Protein AF-A0A958FHP0-F1 (afdb_monomer)

Structure (mmCIF, N/CA/C/O backbone):
data_AF-A0A958FHP0-F1
#
_entry.id   AF-A0A958FHP0-F1
#
loop_
_atom_site.group_PDB
_atom_site.id
_atom_site.type_symbol
_atom_site.label_atom_id
_atom_site.label_alt_id
_atom_site.label_comp_id
_atom_site.label_asym_id
_atom_site.label_entity_id
_atom_site.label_seq_id
_atom_site.pdbx_PDB_ins_code
_atom_site.Cartn_x
_atom_site.Cartn_y
_atom_site.Cartn_z
_atom_site.occupancy
_atom_site.B_iso_or_equiv
_atom_site.auth_seq_id
_atom_site.auth_comp_id
_atom_site.auth_asym_id
_atom_site.auth_atom_id
_atom_site.pdbx_PDB_model_num
ATOM 1 N N . ASN A 1 1 ? -6.407 7.584 36.459 1.00 74.81 1 ASN A N 1
ATOM 2 C CA . ASN A 1 1 ? -7.368 7.159 37.505 1.00 74.81 1 ASN A CA 1
ATOM 3 C C . ASN A 1 1 ? -7.908 5.751 37.304 1.00 74.81 1 ASN A C 1
ATOM 5 O O . ASN A 1 1 ? -7.776 4.985 38.244 1.00 74.81 1 ASN A O 1
ATOM 9 N N . CYS A 1 2 ? -8.440 5.377 36.130 1.00 85.12 2 CYS A N 1
ATOM 10 C CA . CYS A 1 2 ? -9.029 4.043 35.894 1.00 85.12 2 CYS A CA 1
ATOM 11 C C . CYS A 1 2 ? -8.177 2.861 36.407 1.00 85.12 2 CYS A C 1
ATOM 13 O O . CYS A 1 2 ? -8.666 2.079 37.217 1.00 85.12 2 CYS A O 1
ATOM 15 N N . PHE A 1 3 ? -6.903 2.755 36.005 1.00 86.19 3 PHE A N 1
ATOM 16 C CA . PHE A 1 3 ? -6.029 1.646 36.420 1.00 86.19 3 PHE A CA 1
ATOM 17 C C . PHE A 1 3 ? -5.695 1.646 37.914 1.00 86.19 3 PHE A C 1
ATOM 19 O O . PHE A 1 3 ? -5.782 0.606 38.559 1.00 86.19 3 PHE A O 1
ATOM 26 N N . GLN A 1 4 ? -5.373 2.814 38.474 1.00 84.25 4 GLN A N 1
ATOM 27 C CA . GLN A 1 4 ? -5.028 2.961 39.893 1.00 84.25 4 GLN A CA 1
ATOM 28 C C . GLN A 1 4 ? -6.225 2.668 40.809 1.00 84.25 4 GLN A C 1
ATOM 30 O O . GLN A 1 4 ? -6.086 1.977 41.809 1.00 84.25 4 GLN A O 1
ATOM 35 N N . GLN A 1 5 ? -7.413 3.154 40.444 1.00 86.00 5 GLN A N 1
ATOM 36 C CA . GLN A 1 5 ? -8.652 2.953 41.205 1.00 86.00 5 GLN A CA 1
ATOM 37 C C . GLN A 1 5 ? -9.442 1.713 40.752 1.00 86.00 5 GLN A C 1
ATOM 39 O O . GLN A 1 5 ? -10.547 1.469 41.229 1.00 86.00 5 GLN A O 1
ATOM 44 N N . ARG A 1 6 ? -8.881 0.933 39.821 1.00 87.75 6 ARG A N 1
ATOM 45 C CA . ARG A 1 6 ? -9.407 -0.342 39.310 1.00 87.75 6 ARG A CA 1
ATOM 46 C C . ARG A 1 6 ? -10.861 -0.290 38.825 1.00 87.75 6 ARG A C 1
ATOM 48 O O . ARG A 1 6 ? -11.605 -1.254 38.982 1.00 87.75 6 ARG A O 1
ATOM 55 N N . TRP A 1 7 ? -11.266 0.810 38.191 1.00 89.50 7 TRP A N 1
ATOM 56 C CA . TRP A 1 7 ? -12.640 0.975 37.691 1.00 89.50 7 TRP A CA 1
ATOM 57 C C . TRP A 1 7 ? -13.023 -0.092 36.661 1.00 89.50 7 TRP A C 1
ATOM 59 O O . TRP A 1 7 ? -14.138 -0.610 36.701 1.00 89.50 7 TRP A O 1
ATOM 69 N N . TYR A 1 8 ? -12.070 -0.480 35.810 1.00 89.81 8 TYR A N 1
ATOM 70 C CA . TYR A 1 8 ? -12.254 -1.506 34.784 1.00 89.81 8 TYR A CA 1
ATOM 71 C C . TYR A 1 8 ? -12.720 -2.859 35.341 1.00 89.81 8 TYR A C 1
ATOM 73 O O . TYR A 1 8 ? -13.472 -3.557 34.672 1.00 89.81 8 TYR A O 1
ATOM 81 N N . VAL A 1 9 ? -12.349 -3.210 36.579 1.00 90.81 9 VAL A N 1
ATOM 82 C CA . VAL A 1 9 ? -12.782 -4.463 37.221 1.00 90.81 9 VAL A CA 1
ATOM 83 C C . VAL A 1 9 ? -14.293 -4.455 37.446 1.00 90.81 9 VAL A C 1
ATOM 85 O O . VAL A 1 9 ? -14.984 -5.434 37.166 1.00 90.81 9 VAL A O 1
ATOM 88 N N . ASN A 1 10 ? -14.825 -3.327 37.921 1.00 90.69 10 ASN A N 1
ATOM 89 C CA . ASN A 1 10 ? -16.261 -3.171 38.127 1.00 90.69 10 ASN A CA 1
ATOM 90 C C . ASN A 1 10 ? -17.015 -3.123 36.797 1.00 90.69 10 ASN A C 1
ATOM 92 O O . ASN A 1 10 ? -18.089 -3.712 36.716 1.00 90.69 10 ASN A O 1
ATOM 96 N N . TRP A 1 11 ? -16.438 -2.488 35.771 1.00 93.62 11 TRP A N 1
ATOM 97 C CA . TRP A 1 11 ? -16.997 -2.482 34.419 1.00 93.62 11 TRP A CA 1
ATOM 98 C C . TRP A 1 11 ? -17.074 -3.894 33.835 1.00 93.62 11 TRP A C 1
ATOM 100 O O . TRP A 1 11 ? -18.125 -4.308 33.368 1.00 93.62 11 TRP A O 1
ATOM 110 N N . GLN A 1 12 ? -16.011 -4.692 33.923 1.00 91.56 12 GLN A N 1
ATOM 111 C CA . GLN A 1 12 ? -16.046 -6.079 33.447 1.00 91.56 12 GLN A CA 1
ATOM 112 C C . GLN A 1 12 ? -17.104 -6.906 34.189 1.00 91.56 12 GLN A C 1
ATOM 114 O O . GLN A 1 12 ? -17.844 -7.663 33.566 1.00 91.56 12 GLN A O 1
ATOM 119 N N . ARG A 1 13 ? -17.230 -6.717 35.510 1.00 92.12 13 ARG A N 1
ATOM 120 C CA . ARG A 1 13 ? -18.202 -7.450 36.333 1.00 92.12 13 ARG A CA 1
ATOM 121 C C . ARG A 1 13 ? -19.656 -7.078 36.042 1.00 92.12 13 ARG A C 1
ATOM 123 O O . ARG A 1 13 ? -20.532 -7.920 36.192 1.00 92.12 13 ARG A O 1
ATOM 130 N N . ASN A 1 14 ? -19.936 -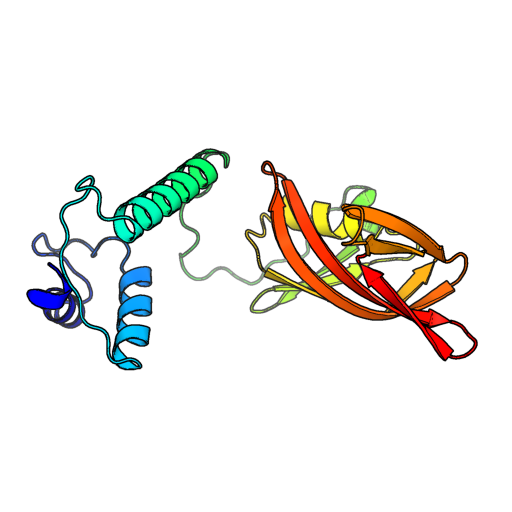5.830 35.675 1.00 92.06 14 ASN A N 1
ATOM 131 C CA . ASN A 1 14 ? -21.302 -5.338 35.475 1.00 92.06 14 ASN A CA 1
ATOM 132 C C . ASN A 1 14 ? -21.725 -5.262 33.996 1.00 92.06 14 ASN A C 1
ATOM 134 O O . ASN A 1 14 ? -22.698 -4.575 33.674 1.00 92.06 14 ASN A O 1
ATOM 138 N N . GLY A 1 15 ? -21.009 -5.965 33.113 1.00 92.94 15 GLY A N 1
ATOM 139 C CA . GLY A 1 15 ? -21.315 -6.013 31.683 1.00 92.94 15 GLY A CA 1
ATOM 140 C C . GLY A 1 15 ? -20.999 -4.706 30.956 1.00 92.94 15 GLY A C 1
ATOM 141 O O . GLY A 1 15 ? -21.780 -4.271 30.118 1.00 92.94 15 GLY A O 1
ATOM 142 N N . TRP A 1 16 ? -19.877 -4.075 31.303 1.00 94.44 16 TRP A N 1
ATOM 143 C CA . TRP A 1 16 ? -19.365 -2.826 30.735 1.00 94.44 16 TRP A CA 1
ATOM 144 C C . TRP A 1 16 ? -20.302 -1.633 30.899 1.00 94.44 16 TRP A C 1
ATOM 146 O O . TRP A 1 16 ? -20.491 -0.827 29.989 1.00 94.44 16 TRP A O 1
ATOM 156 N N . LYS A 1 17 ? -20.858 -1.486 32.104 1.00 92.00 17 LYS A N 1
ATOM 157 C CA . LYS A 1 17 ? -21.726 -0.362 32.459 1.00 92.00 17 LYS A CA 1
ATOM 158 C C . LYS A 1 17 ? -21.043 0.591 33.436 1.00 92.00 17 LYS A C 1
ATOM 160 O O . LYS A 1 17 ? -20.336 0.191 34.362 1.00 92.00 17 LYS A O 1
ATOM 165 N N . ASN A 1 18 ? -21.263 1.885 33.256 1.00 90.12 18 ASN A N 1
ATOM 166 C CA . ASN A 1 18 ? -20.815 2.918 34.180 1.00 90.12 18 ASN A CA 1
ATOM 167 C C . ASN A 1 18 ? -21.748 3.007 35.411 1.00 90.12 18 ASN A C 1
ATOM 169 O O . ASN A 1 18 ? -22.758 2.307 35.511 1.00 90.12 18 ASN A O 1
ATOM 173 N N . ALA A 1 19 ? -21.429 3.889 36.365 1.00 87.69 19 AL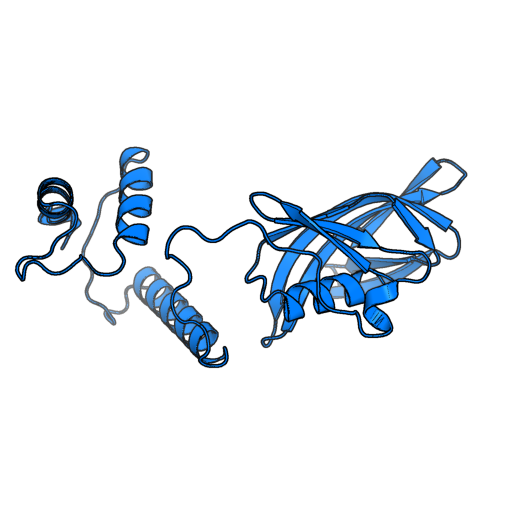A A N 1
ATOM 174 C CA . ALA A 1 19 ? -22.227 4.070 37.586 1.00 87.69 19 ALA A CA 1
ATOM 175 C C . ALA A 1 19 ? -23.677 4.530 37.319 1.00 87.69 19 ALA A C 1
ATOM 177 O O . ALA A 1 19 ? -24.561 4.281 38.132 1.00 87.69 19 ALA A O 1
ATOM 178 N N . LYS A 1 20 ? -23.934 5.151 36.161 1.00 90.00 20 LYS A N 1
ATOM 179 C CA . LYS A 1 20 ? -25.267 5.562 35.695 1.00 90.00 20 LYS A CA 1
ATOM 180 C C . LYS A 1 20 ? -25.996 4.451 34.922 1.00 90.00 20 LYS A C 1
ATOM 182 O O . LYS A 1 20 ? -27.027 4.714 34.316 1.00 90.00 20 LYS A O 1
ATOM 187 N N . LYS A 1 21 ? -25.475 3.216 34.933 1.00 88.62 21 LYS A N 1
ATOM 188 C CA . LYS A 1 21 ? -25.980 2.043 34.190 1.00 88.62 21 LYS A CA 1
ATOM 189 C C . LYS A 1 21 ? -25.953 2.186 32.661 1.00 88.62 21 LYS A C 1
ATOM 191 O O . LYS A 1 21 ? -26.571 1.379 31.970 1.00 88.62 21 LYS A O 1
ATOM 196 N N . GLN A 1 22 ? -25.228 3.165 32.133 1.00 90.19 22 GLN A N 1
ATOM 197 C CA . GLN A 1 22 ? -25.025 3.333 30.693 1.00 90.19 22 GLN A CA 1
ATOM 198 C C . GLN A 1 22 ? -23.780 2.557 30.246 1.00 90.19 22 GLN A C 1
ATOM 200 O O . GLN A 1 22 ? -22.900 2.332 31.079 1.00 90.19 22 GLN A O 1
ATOM 205 N N . PRO A 1 23 ? -23.669 2.162 28.968 1.00 91.75 23 PRO A N 1
ATOM 206 C CA . PRO A 1 23 ? -22.440 1.578 28.438 1.00 91.75 23 PRO A CA 1
ATOM 207 C C . PRO A 1 23 ? -21.224 2.470 28.714 1.00 91.75 23 PRO A C 1
ATOM 209 O O . PRO A 1 23 ? -21.315 3.698 28.669 1.00 91.75 23 PRO A O 1
ATOM 212 N N . VAL A 1 24 ? -20.090 1.855 29.036 1.00 92.06 24 VAL A N 1
ATOM 213 C CA . VAL A 1 24 ? -18.816 2.568 29.174 1.00 92.06 24 VAL A CA 1
ATOM 214 C C . VAL A 1 24 ? -18.403 3.099 27.802 1.00 92.06 24 VAL A C 1
ATOM 216 O O . VAL A 1 24 ? -18.383 2.360 26.821 1.00 92.06 24 VAL A O 1
ATOM 219 N N . GLU A 1 25 ? -18.066 4.384 27.732 1.00 88.19 25 GLU A N 1
ATOM 220 C CA . GLU A 1 25 ? -17.574 5.001 26.499 1.00 88.19 25 GLU A CA 1
ATOM 221 C C . GLU A 1 25 ? -16.287 4.318 26.022 1.00 88.19 25 GLU A C 1
ATOM 223 O O . GLU A 1 25 ? -15.395 4.018 26.824 1.00 88.19 25 GLU A O 1
ATOM 228 N N . ASN A 1 26 ? -16.192 4.088 24.708 1.00 89.00 26 ASN A N 1
ATOM 229 C CA . ASN A 1 26 ? -15.042 3.450 24.059 1.00 89.00 26 ASN A CA 1
ATOM 230 C C . ASN A 1 26 ? -14.701 2.070 24.656 1.00 89.00 26 ASN A C 1
ATOM 232 O O . ASN A 1 26 ? -13.535 1.728 24.872 1.00 89.00 26 ASN A O 1
ATOM 236 N N . GLN A 1 27 ? -15.735 1.291 24.995 1.00 89.19 27 GLN A N 1
ATOM 237 C CA . GLN A 1 27 ? -15.619 -0.045 25.588 1.00 89.19 27 GLN A CA 1
ATOM 238 C C . GLN A 1 27 ? -14.669 -0.965 24.805 1.00 89.19 27 GLN A C 1
ATOM 240 O O . GLN A 1 27 ? -13.864 -1.679 25.404 1.00 89.19 27 GLN A O 1
ATOM 245 N N . ASP A 1 28 ? -14.760 -0.954 23.481 1.00 86.31 28 ASP A N 1
ATOM 246 C CA . ASP A 1 28 ? -13.923 -1.728 22.566 1.00 86.31 28 ASP A CA 1
ATOM 247 C C . ASP A 1 28 ? -12.430 -1.389 22.725 1.00 86.31 28 ASP A C 1
ATOM 249 O O . ASP A 1 28 ? -11.589 -2.287 22.841 1.00 86.31 28 ASP A O 1
ATOM 253 N N . LEU A 1 29 ? -12.093 -0.100 22.834 1.00 87.81 29 LEU A N 1
ATOM 254 C CA . LEU A 1 29 ? -10.723 0.356 23.072 1.00 87.81 29 LEU A CA 1
ATOM 255 C C . LEU A 1 29 ? -10.224 -0.081 24.451 1.00 87.81 29 LEU A C 1
ATOM 257 O O . LEU A 1 29 ? -9.102 -0.577 24.574 1.00 87.81 29 LEU A O 1
ATOM 261 N N . TRP A 1 30 ? -11.063 0.022 25.485 1.00 91.88 30 TRP A N 1
ATOM 262 C CA . TRP A 1 30 ? -10.714 -0.469 26.820 1.00 91.88 30 TRP A CA 1
ATOM 263 C C . TRP A 1 30 ? -10.410 -1.966 26.830 1.00 91.88 30 TRP A C 1
ATOM 265 O O . TRP A 1 30 ? -9.426 -2.379 27.443 1.00 91.88 30 TRP A O 1
ATOM 275 N N . GLN A 1 31 ? -11.209 -2.781 26.141 1.00 89.94 31 GLN A N 1
ATOM 276 C CA . GLN A 1 31 ? -10.969 -4.221 26.033 1.00 89.94 31 GLN A CA 1
ATOM 277 C C . GLN A 1 31 ? -9.606 -4.524 25.395 1.00 89.94 31 GLN A C 1
ATOM 279 O O . GLN A 1 31 ? -8.845 -5.333 25.933 1.00 89.94 31 GLN A O 1
ATOM 284 N N . ARG A 1 32 ? -9.255 -3.824 24.308 1.00 89.31 32 ARG A N 1
ATOM 285 C CA . ARG A 1 32 ? -7.948 -3.968 23.641 1.00 89.31 32 ARG A CA 1
ATOM 286 C C . ARG A 1 32 ? -6.792 -3.562 24.554 1.00 89.31 32 ARG A C 1
ATOM 288 O O . ARG A 1 32 ? -5.819 -4.305 24.669 1.00 89.31 32 ARG A O 1
ATOM 295 N N . ILE A 1 33 ? -6.909 -2.429 25.251 1.00 90.00 33 ILE A N 1
ATOM 296 C CA . ILE A 1 33 ? -5.880 -1.967 26.193 1.00 90.00 33 ILE A CA 1
ATOM 297 C C . ILE A 1 33 ? -5.687 -2.994 27.316 1.00 90.00 33 ILE A C 1
ATOM 299 O O . ILE A 1 33 ? -4.553 -3.361 27.612 1.00 90.00 33 ILE A O 1
ATOM 303 N N . LEU A 1 34 ? -6.765 -3.499 27.924 1.00 90.25 34 LEU A N 1
ATOM 304 C CA . LEU A 1 34 ? -6.669 -4.487 29.005 1.00 90.25 34 LEU A CA 1
ATOM 305 C C . LEU A 1 34 ? -6.005 -5.792 28.545 1.00 90.25 34 LEU A C 1
ATOM 307 O O . LEU A 1 34 ? -5.200 -6.356 29.287 1.00 90.25 34 LEU A O 1
ATOM 311 N N . ALA A 1 35 ? -6.280 -6.241 27.317 1.00 90.19 35 ALA A N 1
ATOM 312 C CA . ALA A 1 35 ? -5.639 -7.420 26.738 1.00 90.19 35 ALA A CA 1
ATOM 313 C C . ALA A 1 35 ? -4.122 -7.240 26.542 1.00 90.19 35 ALA A C 1
ATOM 315 O O . ALA A 1 35 ? -3.365 -8.200 26.692 1.00 90.19 35 ALA A O 1
ATOM 316 N N . LEU A 1 36 ? -3.665 -6.023 26.224 1.00 88.06 36 LEU A N 1
ATOM 317 C CA . LEU A 1 36 ? -2.243 -5.700 26.072 1.00 88.06 36 LEU A CA 1
ATOM 318 C C . LEU A 1 36 ? -1.545 -5.521 27.422 1.00 88.06 36 LEU A C 1
ATOM 320 O O . LEU A 1 36 ? -0.463 -6.064 27.635 1.00 88.06 36 LEU A O 1
ATOM 324 N N . VAL A 1 37 ? -2.185 -4.817 28.358 1.00 87.75 37 VAL A N 1
ATOM 325 C CA . VAL A 1 37 ? -1.665 -4.615 29.718 1.00 87.75 37 VAL A CA 1
ATOM 326 C C . VAL A 1 37 ? -1.491 -5.949 30.442 1.00 87.75 37 VAL A C 1
ATOM 328 O O . VAL A 1 37 ? -0.525 -6.113 31.174 1.00 87.75 37 VAL A O 1
ATOM 331 N N . GLY A 1 38 ? -2.360 -6.935 30.196 1.00 80.94 38 GLY A N 1
ATOM 332 C CA . GLY A 1 38 ? -2.194 -8.283 30.749 1.00 80.94 38 GLY A CA 1
ATOM 333 C C . GLY A 1 38 ? -0.933 -9.017 30.270 1.00 80.94 38 GLY A C 1
ATOM 334 O O . GLY A 1 38 ? -0.483 -9.943 30.939 1.00 80.94 38 GLY A O 1
ATOM 335 N N . LYS A 1 39 ? -0.345 -8.609 29.138 1.00 87.75 39 LYS A N 1
ATOM 336 C CA . LYS A 1 39 ? 0.831 -9.253 28.527 1.00 87.75 39 LYS A CA 1
ATOM 337 C C . LYS A 1 39 ? 2.156 -8.567 28.870 1.00 87.75 39 LYS A C 1
ATOM 339 O O . LYS A 1 39 ? 3.210 -9.142 28.615 1.00 87.75 39 LYS A O 1
ATOM 344 N N . ALA A 1 40 ? 2.127 -7.355 29.425 1.00 83.06 40 ALA A N 1
ATOM 345 C CA . ALA A 1 40 ? 3.316 -6.539 29.656 1.00 83.06 40 ALA A CA 1
ATOM 346 C C . ALA A 1 40 ? 3.356 -5.971 31.082 1.00 83.06 40 ALA A C 1
ATOM 348 O O . ALA A 1 40 ? 2.331 -5.684 31.694 1.00 83.06 40 ALA A O 1
ATOM 349 N N . LYS A 1 41 ? 4.560 -5.750 31.620 1.00 82.12 41 LYS A N 1
ATOM 350 C CA . LYS A 1 41 ? 4.734 -5.041 32.897 1.00 82.12 41 LYS A CA 1
ATOM 351 C C . LYS A 1 41 ? 4.600 -3.535 32.664 1.00 82.12 41 LYS A C 1
ATOM 353 O O . LYS A 1 41 ? 5.578 -2.875 32.332 1.00 82.12 41 LYS A O 1
ATOM 358 N N . VAL A 1 42 ? 3.390 -3.006 32.828 1.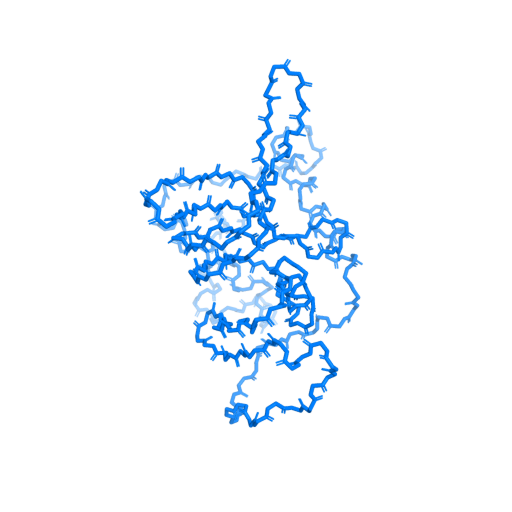00 85.00 42 VAL A N 1
ATOM 359 C CA . VAL A 1 42 ? 3.076 -1.584 32.616 1.00 85.00 42 VAL A CA 1
ATOM 360 C C . VAL A 1 42 ? 2.699 -0.924 33.942 1.00 85.00 42 VAL A C 1
ATOM 362 O O . VAL A 1 42 ? 1.839 -1.427 34.665 1.00 85.00 42 VAL A O 1
ATOM 365 N N . SER A 1 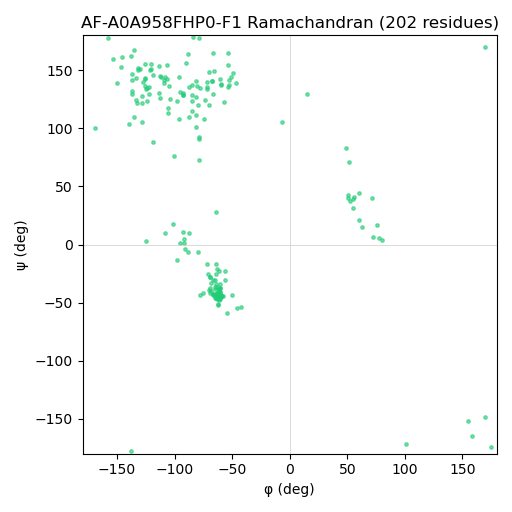43 ? 3.308 0.223 34.254 1.00 82.81 43 SER A N 1
ATOM 366 C CA . SER A 1 43 ? 2.894 1.092 35.359 1.00 82.81 43 SER A CA 1
ATOM 367 C C . SER A 1 43 ? 2.163 2.327 34.832 1.00 82.81 43 SER A C 1
ATOM 369 O O . SER A 1 43 ? 2.576 2.958 33.862 1.00 82.81 43 SER A O 1
ATOM 371 N N . PHE A 1 44 ? 1.054 2.686 35.482 1.00 84.00 44 PHE A N 1
ATOM 372 C CA . PHE A 1 44 ? 0.245 3.842 35.100 1.00 84.00 44 PHE A CA 1
ATOM 373 C C . PHE A 1 44 ? 0.452 4.994 36.080 1.00 84.00 44 PHE A C 1
ATOM 375 O O . PHE A 1 44 ? 0.082 4.901 37.255 1.00 84.00 44 PHE A O 1
ATOM 382 N N . HIS A 1 45 ? 0.975 6.106 35.568 1.00 82.25 45 HIS A N 1
ATOM 383 C CA . HIS A 1 45 ? 1.163 7.348 36.310 1.00 82.25 45 HIS A CA 1
ATOM 384 C C . HIS A 1 45 ? 0.226 8.414 35.750 1.00 82.25 45 HIS A C 1
ATOM 386 O O . HIS A 1 45 ? 0.202 8.668 34.549 1.00 82.25 45 HIS A O 1
ATOM 392 N N . LYS A 1 46 ? -0.582 9.028 36.618 1.00 80.38 46 LYS A N 1
ATOM 393 C CA . LYS A 1 46 ? -1.398 10.173 36.219 1.00 80.38 46 LYS A CA 1
ATOM 394 C C . LYS A 1 46 ? -0.510 11.410 36.212 1.00 80.38 46 LYS A C 1
ATOM 396 O O . LYS A 1 46 ? -0.006 11.795 37.262 1.00 80.38 46 LYS A O 1
ATOM 401 N N . VAL A 1 47 ? -0.394 12.048 35.059 1.00 80.12 47 VAL A N 1
ATOM 402 C CA . VAL A 1 47 ? 0.187 13.384 34.927 1.00 80.12 47 VAL A CA 1
ATOM 403 C C . VAL A 1 47 ? -0.924 14.394 34.649 1.00 80.12 47 VAL A C 1
ATOM 405 O O . VAL A 1 47 ? -2.016 14.031 34.203 1.00 80.12 47 VAL A O 1
ATOM 408 N N . LYS A 1 48 ? -0.690 15.658 35.002 1.00 78.69 48 LYS A N 1
ATOM 409 C CA . LYS A 1 48 ? -1.602 16.752 34.659 1.00 78.69 48 LYS A CA 1
ATOM 410 C C . LYS A 1 48 ? -1.365 17.110 33.187 1.00 78.69 48 LYS A C 1
ATOM 412 O O . LYS A 1 48 ? -0.212 17.201 32.782 1.00 78.69 48 LYS A O 1
ATOM 417 N N . GLY A 1 49 ? -2.433 17.285 32.409 1.00 72.69 49 GLY A N 1
ATOM 418 C CA . GLY A 1 49 ? -2.319 17.793 31.038 1.00 72.69 49 GLY A CA 1
ATOM 419 C C . GLY A 1 49 ? -1.810 19.235 31.025 1.00 72.69 49 GLY A C 1
ATOM 420 O O . GLY A 1 49 ? -2.068 19.973 31.983 1.00 72.69 49 GLY A O 1
ATOM 421 N N . HIS A 1 50 ? -1.088 19.616 29.969 1.00 65.94 50 HIS A N 1
ATOM 422 C CA . HIS A 1 50 ? -0.512 20.954 29.784 1.00 65.94 50 HIS A CA 1
ATOM 423 C C . HIS A 1 50 ? 0.385 21.388 30.945 1.00 65.94 50 HIS A C 1
ATOM 425 O O . HIS A 1 50 ? 0.330 22.520 31.427 1.00 65.94 50 HIS A O 1
ATOM 431 N N . ALA A 1 51 ? 1.188 20.448 31.440 1.00 77.44 51 ALA A N 1
ATOM 432 C CA . ALA A 1 51 ? 2.118 20.666 32.545 1.00 77.44 51 ALA A CA 1
ATOM 433 C C . ALA A 1 51 ? 3.582 20.692 32.078 1.00 77.44 51 ALA A C 1
ATOM 435 O O . ALA A 1 51 ? 4.485 20.652 32.912 1.00 77.44 51 ALA A O 1
ATOM 436 N N . GLY A 1 52 ? 3.819 20.732 30.761 1.00 77.00 52 GLY A N 1
ATOM 437 C CA . GLY A 1 52 ? 5.162 20.750 30.175 1.00 77.00 52 GLY A CA 1
ATOM 438 C C . GLY A 1 52 ? 5.867 19.392 30.209 1.00 77.00 52 GLY A C 1
ATOM 439 O O . GLY A 1 52 ? 7.083 19.326 30.057 1.00 77.00 52 GLY A O 1
ATOM 440 N N . VAL A 1 53 ? 5.125 18.300 30.421 1.00 82.56 53 VAL A N 1
ATOM 441 C CA . VAL A 1 53 ? 5.681 16.943 30.366 1.00 82.56 53 VAL A CA 1
ATOM 442 C C . VAL A 1 53 ? 5.755 16.526 28.903 1.00 82.56 53 VAL A C 1
ATOM 444 O O . VAL A 1 53 ? 4.746 16.130 28.329 1.00 82.56 53 VAL A O 1
ATOM 447 N N . GLU A 1 54 ? 6.951 16.599 28.322 1.00 82.06 54 GLU A N 1
ATOM 448 C CA . GLU A 1 54 ? 7.212 16.444 26.882 1.00 82.06 54 GLU A CA 1
ATOM 449 C C . GLU A 1 54 ? 6.423 15.304 26.219 1.00 82.06 54 GLU A C 1
ATOM 451 O O . GLU A 1 54 ? 5.674 15.538 25.276 1.00 82.06 54 GLU A O 1
ATOM 456 N N . LEU A 1 55 ? 6.512 14.078 26.745 1.00 79.81 55 LEU A N 1
ATOM 457 C CA . LEU A 1 55 ? 5.825 12.920 26.156 1.00 79.81 55 LEU A CA 1
ATOM 458 C C . LEU A 1 55 ? 4.298 12.973 26.299 1.00 79.81 55 LEU A C 1
ATOM 460 O O . LEU A 1 55 ? 3.585 12.415 25.468 1.00 79.81 55 LEU A O 1
ATOM 464 N N . ASN A 1 56 ? 3.787 13.632 27.340 1.00 81.44 56 ASN A N 1
ATOM 465 C CA . ASN A 1 56 ? 2.352 13.828 27.513 1.00 81.44 56 ASN A CA 1
ATOM 466 C C . ASN A 1 56 ? 1.826 14.906 26.561 1.00 81.44 56 ASN A C 1
ATOM 468 O O . ASN A 1 56 ? 0.773 14.710 25.968 1.00 81.44 56 ASN A O 1
ATOM 472 N N . GLU A 1 57 ? 2.565 16.005 26.384 1.00 84.31 57 GLU A N 1
ATOM 473 C CA . GLU A 1 57 ? 2.221 17.034 25.394 1.00 84.31 57 GLU A CA 1
ATOM 474 C C . GLU A 1 57 ? 2.320 16.477 23.966 1.00 84.31 57 GLU A C 1
ATOM 476 O O . GLU A 1 57 ? 1.480 16.780 23.125 1.00 84.31 57 GLU A O 1
ATOM 481 N N . LEU A 1 58 ? 3.296 15.601 23.692 1.00 81.62 58 LEU A N 1
ATOM 482 C CA . LEU A 1 58 ? 3.392 14.904 22.410 1.00 81.62 58 LEU A CA 1
ATOM 483 C C . LEU A 1 58 ? 2.189 13.981 22.180 1.00 81.62 58 LEU A C 1
ATOM 485 O O . LEU A 1 58 ? 1.610 13.999 21.098 1.00 81.62 58 LEU A O 1
ATOM 489 N N . ALA A 1 59 ? 1.801 13.185 23.181 1.00 79.75 59 ALA A N 1
ATOM 490 C CA . ALA A 1 59 ? 0.632 12.313 23.087 1.00 79.75 59 ALA A CA 1
ATOM 491 C C . ALA A 1 59 ? -0.668 13.110 22.886 1.00 79.75 59 ALA A C 1
ATOM 493 O O . ALA A 1 59 ? -1.492 12.723 22.060 1.00 79.75 59 ALA A O 1
ATOM 494 N N . ASP A 1 60 ? -0.823 14.233 23.590 1.00 82.19 60 ASP A N 1
ATOM 495 C CA . ASP A 1 60 ? -1.944 15.159 23.420 1.00 82.19 60 ASP A CA 1
ATOM 496 C C . ASP A 1 60 ? -1.959 15.767 22.009 1.00 82.19 60 ASP A C 1
ATOM 498 O O . ASP A 1 60 ? -2.974 15.722 21.317 1.00 82.19 60 ASP A O 1
ATOM 502 N N . GLY A 1 61 ? -0.803 16.219 21.514 1.00 83.00 61 GLY A N 1
ATOM 503 C CA . GLY A 1 61 ? -0.655 16.731 20.152 1.00 83.00 61 GLY A CA 1
ATOM 504 C C . GLY A 1 61 ? -0.975 15.691 19.074 1.00 83.00 61 GLY A C 1
ATOM 505 O O . GLY A 1 61 ? -1.600 16.021 18.067 1.00 83.00 61 GLY A O 1
ATOM 506 N N . LEU A 1 62 ? -0.593 14.428 19.280 1.00 81.38 62 LEU A N 1
ATOM 507 C CA . LEU A 1 62 ? -0.946 13.327 18.379 1.00 81.38 62 LEU A CA 1
ATOM 508 C C . LEU A 1 62 ? -2.445 13.006 18.426 1.00 81.38 62 LEU A C 1
ATOM 510 O O . LEU A 1 62 ? -3.039 12.762 17.378 1.00 81.38 62 LEU A O 1
ATOM 514 N N . ALA A 1 63 ? -3.065 13.036 19.607 1.00 78.56 63 ALA A N 1
ATOM 515 C CA . ALA A 1 63 ? -4.503 12.826 19.754 1.00 78.56 63 ALA A CA 1
ATOM 516 C C . ALA A 1 63 ? -5.311 13.947 19.079 1.00 78.56 63 ALA A C 1
ATOM 518 O O . ALA A 1 63 ? -6.242 13.656 18.328 1.00 78.56 63 ALA A O 1
ATOM 519 N N . ASN A 1 64 ? -4.914 15.208 19.277 1.00 79.25 64 ASN A N 1
ATOM 520 C CA . ASN A 1 64 ? -5.534 16.364 18.626 1.00 79.25 64 ASN A CA 1
ATOM 521 C C . ASN A 1 64 ? -5.370 16.300 17.107 1.00 79.25 64 ASN A C 1
ATOM 523 O O . ASN A 1 64 ? -6.348 16.464 16.389 1.00 79.25 64 ASN A O 1
ATOM 527 N N . ARG A 1 65 ? -4.179 15.941 16.610 1.00 75.50 65 ARG A N 1
ATOM 528 C CA . ARG A 1 65 ? -3.969 15.718 15.174 1.00 75.50 65 ARG A CA 1
ATOM 529 C C . ARG A 1 65 ? -4.879 14.621 14.627 1.00 75.50 65 ARG A C 1
ATOM 531 O O . ARG A 1 65 ? -5.476 14.811 13.577 1.00 75.50 65 ARG A O 1
ATOM 538 N N . GLY A 1 66 ? -5.017 13.504 15.341 1.00 74.56 66 GLY A N 1
ATOM 539 C CA . GLY A 1 66 ? -5.931 12.433 14.947 1.00 74.56 66 GLY A CA 1
ATOM 540 C C . GLY A 1 66 ? -7.389 12.899 14.887 1.00 74.56 66 GLY A C 1
ATOM 541 O O . GLY A 1 66 ? -8.112 12.513 13.976 1.00 74.56 66 GLY A O 1
ATOM 542 N N . MET A 1 67 ? -7.816 13.767 15.811 1.00 71.75 67 MET A N 1
ATOM 543 C CA . MET A 1 67 ? -9.151 14.378 15.793 1.00 71.75 67 MET A CA 1
ATOM 544 C C . MET A 1 67 ? -9.327 15.393 14.660 1.00 71.75 67 MET A C 1
ATOM 546 O O . MET A 1 67 ? -10.383 15.413 14.031 1.00 71.75 67 MET A O 1
ATOM 550 N N . ASP A 1 68 ? -8.309 16.202 14.369 1.00 70.12 68 ASP A N 1
ATOM 551 C CA . ASP A 1 68 ? -8.305 17.130 13.234 1.00 70.12 68 ASP A CA 1
ATOM 552 C C . ASP A 1 68 ? -8.378 16.370 11.906 1.00 70.12 68 ASP A C 1
ATOM 554 O O . ASP A 1 68 ? -9.140 16.741 11.012 1.00 70.12 68 ASP A O 1
ATOM 558 N N . GLU A 1 69 ? -7.639 15.263 11.795 1.00 66.19 69 GLU A N 1
ATOM 559 C CA . GLU A 1 69 ? -7.735 14.325 10.680 1.00 66.19 69 GLU A CA 1
ATOM 560 C C . GLU A 1 69 ? -9.146 13.737 10.594 1.00 66.19 69 GLU A C 1
ATOM 562 O O . GLU A 1 69 ? -9.727 13.772 9.512 1.00 66.19 69 GLU A O 1
ATOM 567 N N . LEU A 1 70 ? -9.734 13.291 11.716 1.00 60.12 70 LEU A N 1
ATOM 568 C CA . LEU A 1 70 ? -11.094 12.740 11.777 1.00 60.12 70 LEU A CA 1
ATOM 569 C C . LEU A 1 70 ? -12.165 13.756 11.333 1.00 60.12 70 LEU A C 1
ATOM 571 O O . LEU A 1 70 ? -13.085 13.411 10.597 1.00 60.12 70 LEU A O 1
ATOM 575 N N . ASN A 1 71 ? -12.025 15.018 11.743 1.00 54.19 71 ASN A N 1
ATOM 576 C CA . ASN A 1 71 ? -12.922 16.116 11.372 1.00 54.19 71 ASN A CA 1
ATOM 577 C C . ASN A 1 71 ? -12.762 16.557 9.912 1.00 54.19 71 ASN A C 1
ATOM 579 O O . ASN A 1 71 ? -13.637 17.234 9.370 1.00 54.19 71 ASN A O 1
ATOM 583 N N . ARG A 1 72 ? -11.661 16.175 9.257 1.00 49.12 72 ARG A N 1
ATOM 584 C CA . ARG A 1 72 ? -11.448 16.392 7.823 1.00 49.12 72 ARG A CA 1
ATOM 585 C C . ARG A 1 72 ? -12.167 15.360 6.950 1.00 49.12 72 ARG A C 1
ATOM 587 O O . ARG A 1 72 ? -12.171 15.520 5.728 1.00 49.12 72 ARG A O 1
ATOM 594 N N . TYR A 1 73 ? -12.775 14.332 7.548 1.00 41.31 73 TYR A N 1
ATOM 595 C CA . TYR A 1 73 ? -13.643 13.385 6.853 1.00 41.31 73 TYR A CA 1
ATOM 596 C C . TYR A 1 73 ? -15.093 13.902 6.831 1.00 41.31 73 TYR A C 1
ATOM 598 O O . TYR A 1 73 ? -15.594 14.370 7.855 1.00 41.31 73 TYR A O 1
ATOM 606 N N . PRO A 1 74 ? -15.808 13.818 5.692 1.00 40.47 74 PRO A N 1
ATOM 607 C CA . PRO A 1 74 ? -17.218 14.187 5.640 1.00 40.47 74 PRO A CA 1
ATOM 608 C C . PRO A 1 74 ? -18.050 13.318 6.599 1.00 40.47 74 PRO A C 1
ATOM 610 O O . PRO A 1 74 ? -17.808 12.121 6.754 1.00 40.47 74 PRO A O 1
ATOM 613 N N . SER A 1 75 ? -19.037 13.952 7.233 1.00 40.53 75 SER A N 1
ATOM 614 C CA . SER A 1 75 ? -19.830 13.552 8.410 1.00 40.53 75 SER A CA 1
ATOM 615 C C . SER A 1 75 ? -20.729 12.302 8.277 1.00 40.53 75 SER A C 1
ATOM 617 O O . SER A 1 75 ? -21.740 12.189 8.967 1.00 40.53 75 SER A O 1
ATOM 619 N N . GLY A 1 76 ? -20.377 11.341 7.421 1.00 38.97 76 GLY A N 1
ATOM 620 C CA . GLY A 1 76 ? -21.143 10.111 7.180 1.00 38.97 76 GLY A CA 1
ATOM 621 C C . GLY A 1 76 ? -20.776 8.912 8.062 1.00 38.97 76 GLY A C 1
ATOM 622 O O . GLY A 1 76 ? -21.430 7.877 7.969 1.00 38.97 76 GLY A O 1
ATOM 623 N N . PHE A 1 77 ? -19.761 9.012 8.923 1.00 45.09 77 PHE A N 1
ATOM 624 C CA . PHE A 1 77 ? -19.332 7.898 9.777 1.00 45.09 77 PHE A CA 1
ATOM 625 C C . PHE A 1 77 ? -20.245 7.733 11.004 1.00 45.09 77 PHE A C 1
ATOM 627 O O . PHE A 1 77 ? -19.859 8.025 12.134 1.00 45.09 77 PHE A O 1
ATOM 634 N N . SER A 1 78 ? -21.467 7.240 10.793 1.00 33.84 78 SER A N 1
ATOM 635 C CA . SER A 1 78 ? -22.239 6.607 11.865 1.00 33.84 78 SER A CA 1
ATOM 636 C C . SER A 1 78 ? -21.993 5.099 11.863 1.00 33.84 78 SER A C 1
ATOM 638 O O . SER A 1 78 ? -22.096 4.443 10.832 1.00 33.84 78 SER A O 1
ATOM 640 N N . LYS A 1 79 ? -21.645 4.590 13.052 1.00 38.38 79 LYS A N 1
ATOM 641 C CA . LYS A 1 79 ? -21.578 3.189 13.502 1.00 38.38 79 LYS A CA 1
ATOM 642 C C . LYS A 1 79 ? -22.112 2.138 12.514 1.00 38.38 79 LYS A C 1
ATOM 644 O O . LYS A 1 79 ? -23.312 1.891 12.471 1.00 38.38 79 LYS A O 1
ATOM 649 N N . ALA A 1 80 ? -21.207 1.403 11.876 1.00 34.97 80 ALA A N 1
ATOM 650 C CA . ALA A 1 80 ? -21.508 0.087 11.319 1.00 34.97 80 ALA A CA 1
ATOM 651 C C . ALA A 1 80 ? -20.994 -0.999 12.276 1.00 34.97 80 ALA A C 1
ATOM 653 O O . ALA A 1 80 ? -19.939 -1.587 12.065 1.00 34.97 80 ALA A O 1
ATOM 654 N N . VAL A 1 81 ? -21.727 -1.216 13.370 1.00 38.66 81 VAL A N 1
ATOM 655 C CA . VAL A 1 81 ? -21.787 -2.524 14.036 1.00 38.66 81 VAL A CA 1
ATOM 656 C C . VAL A 1 81 ? -23.242 -2.720 14.454 1.00 38.66 81 VAL A C 1
ATOM 658 O O . VAL A 1 81 ? -23.707 -2.084 15.400 1.00 38.66 81 VAL A O 1
ATOM 661 N N . GLY A 1 82 ? -23.949 -3.555 13.698 1.00 28.89 82 GLY A N 1
ATOM 662 C CA . GLY A 1 82 ? -25.336 -3.956 13.905 1.00 28.89 82 GLY A CA 1
ATOM 663 C C . GLY A 1 82 ? -25.660 -5.121 12.972 1.00 28.89 82 GLY A C 1
ATOM 664 O O . GLY A 1 82 ? -25.785 -4.911 11.776 1.00 28.89 82 GLY A O 1
ATOM 665 N N . GLU A 1 83 ? -25.624 -6.312 13.567 1.00 35.09 83 GLU A N 1
ATOM 666 C CA . GLU A 1 83 ? -26.288 -7.595 13.273 1.00 35.09 83 GLU A CA 1
ATOM 667 C C . GLU A 1 83 ? -26.959 -7.830 11.901 1.00 35.09 83 GLU A C 1
ATOM 669 O O . GLU A 1 83 ? -27.824 -7.079 11.470 1.00 35.09 83 GLU A O 1
ATOM 674 N N . ASP A 1 84 ? -26.578 -8.974 11.319 1.00 34.50 84 ASP A N 1
ATOM 675 C CA . ASP A 1 84 ? -27.371 -9.884 10.486 1.00 34.50 84 ASP A CA 1
ATOM 676 C C . ASP A 1 84 ? -28.190 -9.285 9.332 1.00 34.50 84 ASP A C 1
ATOM 678 O O . ASP A 1 84 ? -29.408 -9.178 9.422 1.00 34.50 84 ASP A O 1
ATOM 682 N N . GLU A 1 85 ? -27.546 -9.058 8.183 1.00 31.67 85 GLU A N 1
ATOM 683 C CA . GLU A 1 85 ? -28.239 -9.116 6.891 1.00 31.67 85 GLU A CA 1
ATOM 684 C C . GLU A 1 85 ? -27.425 -9.920 5.867 1.00 31.67 85 GLU A C 1
ATOM 686 O O . GLU A 1 85 ? -26.191 -9.943 5.874 1.00 31.67 85 GLU A O 1
ATOM 691 N N . GLU A 1 86 ? -28.168 -10.661 5.049 1.00 35.28 86 GLU A N 1
ATOM 692 C CA . GLU A 1 86 ? -27.732 -11.669 4.090 1.00 35.28 86 GLU A CA 1
ATOM 693 C C . GLU A 1 86 ? -26.615 -11.167 3.156 1.00 35.28 86 GLU A C 1
ATOM 695 O O . GLU A 1 86 ? -26.559 -9.996 2.780 1.00 35.28 86 GLU A O 1
ATOM 700 N N . GLY A 1 87 ? -25.692 -12.074 2.806 1.00 36.72 87 GLY A N 1
ATOM 701 C CA . GLY A 1 87 ? -24.477 -11.771 2.042 1.00 36.72 87 GLY A CA 1
ATOM 702 C C . GLY A 1 87 ? -24.743 -10.951 0.773 1.00 36.72 87 GLY A C 1
ATOM 703 O O . GLY A 1 87 ? -25.796 -11.104 0.153 1.00 36.72 87 GLY A O 1
ATOM 704 N N . PRO A 1 88 ? -23.806 -10.079 0.352 1.00 37.94 88 PRO A N 1
ATOM 705 C CA . PRO A 1 88 ? -24.133 -9.072 -0.635 1.00 37.94 88 PRO A CA 1
ATOM 706 C C . PRO A 1 88 ? -24.362 -9.743 -1.988 1.00 37.94 88 PRO A C 1
ATOM 708 O O . PRO A 1 88 ? -23.474 -10.408 -2.534 1.00 37.94 88 PRO A O 1
ATOM 711 N N . GLY A 1 89 ? -25.579 -9.549 -2.496 1.00 38.97 89 GLY A N 1
ATOM 712 C CA . GLY A 1 89 ? -25.949 -9.787 -3.880 1.00 38.97 89 GLY A CA 1
ATOM 713 C C . GLY A 1 89 ? -25.022 -9.057 -4.851 1.00 38.97 89 GLY A C 1
ATOM 714 O O . GLY A 1 89 ? -24.224 -8.194 -4.475 1.00 38.97 89 GLY A O 1
ATOM 715 N N . GLU A 1 90 ? -25.102 -9.479 -6.110 1.00 40.34 90 GLU A N 1
ATOM 716 C CA . GLU A 1 90 ? -24.250 -9.018 -7.205 1.00 40.34 90 GLU A CA 1
ATOM 717 C C . GLU A 1 90 ? -24.111 -7.483 -7.245 1.00 40.34 90 GLU A C 1
ATOM 719 O O . GLU A 1 90 ? -25.090 -6.769 -7.021 1.00 40.34 90 GLU A O 1
ATOM 724 N N . PRO A 1 91 ? -22.901 -6.954 -7.509 1.00 44.88 91 PRO A N 1
ATOM 725 C CA . PRO A 1 91 ? -22.664 -5.519 -7.456 1.00 44.88 91 PRO A CA 1
ATOM 726 C C . PRO A 1 91 ? -23.418 -4.782 -8.573 1.00 44.88 91 PRO A C 1
ATOM 728 O O . PRO A 1 91 ? -23.471 -5.243 -9.714 1.00 44.88 91 PRO A O 1
ATOM 731 N N . GLU A 1 92 ? -23.952 -3.607 -8.227 1.00 41.91 92 GLU A N 1
ATOM 732 C CA . GLU A 1 92 ? -24.523 -2.625 -9.160 1.00 41.91 92 GLU A CA 1
ATOM 733 C C . GLU A 1 92 ? -23.553 -2.242 -10.299 1.00 41.91 92 GLU A C 1
ATOM 735 O O . GLU A 1 92 ? -22.332 -2.355 -10.136 1.00 41.91 92 GLU A O 1
ATOM 740 N N . PRO A 1 93 ? -24.064 -1.789 -11.465 1.00 40.34 93 PRO A N 1
ATOM 741 C CA . PRO A 1 93 ? -23.272 -1.738 -12.683 1.00 40.34 93 PRO A CA 1
ATOM 742 C C . PRO A 1 93 ? -22.206 -0.637 -12.669 1.00 40.34 93 PRO A C 1
ATOM 744 O O . PRO A 1 93 ? -22.432 0.524 -12.327 1.00 40.34 93 PRO A O 1
ATOM 747 N N . ALA A 1 94 ? -21.040 -1.068 -13.131 1.00 44.47 94 ALA A N 1
ATOM 748 C CA . ALA A 1 94 ? -19.790 -0.360 -13.315 1.00 44.47 94 ALA A CA 1
ATOM 749 C C . ALA A 1 94 ? -19.868 0.847 -14.273 1.00 44.47 94 ALA A C 1
ATOM 751 O O . ALA A 1 94 ? -20.398 0.752 -15.380 1.00 44.47 94 ALA A O 1
ATOM 752 N N . THR A 1 95 ? -19.237 1.968 -13.903 1.00 47.44 95 THR A N 1
ATOM 753 C CA . THR A 1 95 ? -18.787 2.980 -14.879 1.00 47.44 95 THR A CA 1
ATOM 754 C C . THR A 1 95 ? -17.668 2.396 -15.761 1.00 47.44 95 THR A C 1
ATOM 756 O O . THR A 1 95 ? -17.072 1.388 -15.409 1.00 47.44 95 THR A O 1
ATOM 759 N N . ALA A 1 96 ? -17.316 3.005 -16.900 1.00 48.66 96 ALA A N 1
ATOM 760 C CA . ALA A 1 96 ? -1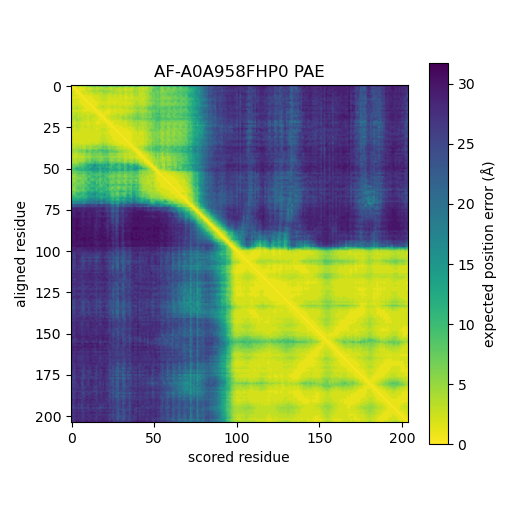6.321 2.441 -17.837 1.00 48.66 96 ALA A CA 1
ATOM 761 C C . ALA A 1 96 ? -14.920 2.136 -17.231 1.00 48.66 96 ALA A C 1
ATOM 763 O O . ALA A 1 96 ? -14.190 1.295 -17.750 1.00 48.66 96 ALA A O 1
ATOM 764 N N . GLU A 1 97 ? -14.533 2.776 -16.120 1.00 50.41 97 GLU A N 1
ATOM 765 C CA . GLU A 1 97 ? -13.310 2.440 -15.357 1.00 50.41 97 GLU A CA 1
ATOM 766 C C . GLU A 1 97 ? -13.408 1.104 -14.604 1.00 50.41 97 GLU A C 1
ATOM 768 O O . GLU A 1 97 ? -12.406 0.450 -14.321 1.00 50.41 97 GLU A O 1
ATOM 773 N N . ASP A 1 98 ? -14.627 0.697 -14.285 1.00 56.47 98 ASP A N 1
ATOM 774 C CA . ASP A 1 98 ? -14.965 -0.441 -13.440 1.00 56.47 98 ASP A CA 1
ATOM 775 C C . ASP A 1 98 ? -15.075 -1.739 -14.283 1.00 56.47 98 ASP A C 1
ATOM 777 O O . ASP A 1 98 ? -15.055 -2.846 -13.757 1.00 56.47 98 ASP A O 1
ATOM 781 N N . GLU A 1 99 ? -14.981 -1.644 -15.620 1.00 68.69 99 GLU A N 1
ATOM 782 C CA . GLU A 1 99 ? -14.753 -2.814 -16.485 1.00 68.69 99 GLU A CA 1
ATOM 783 C C . GLU A 1 99 ? -13.364 -3.445 -16.280 1.00 68.69 99 GLU A C 1
ATOM 785 O O . GLU A 1 99 ? -13.202 -4.659 -16.435 1.00 68.69 99 GLU A O 1
ATOM 790 N N . ARG A 1 100 ? -12.346 -2.648 -15.916 1.00 84.31 100 ARG A N 1
ATOM 791 C CA . ARG A 1 100 ? -10.944 -3.103 -15.807 1.00 84.31 100 ARG A CA 1
ATOM 792 C C . ARG A 1 100 ? -10.550 -3.596 -14.418 1.00 84.31 100 ARG A C 1
ATOM 794 O O . ARG A 1 100 ? -9.410 -4.023 -14.228 1.00 84.31 100 ARG A O 1
ATOM 801 N N . LEU A 1 101 ? -11.477 -3.594 -13.468 1.00 93.69 101 LEU A N 1
ATOM 802 C CA . LEU A 1 101 ? -11.270 -4.103 -12.122 1.00 93.69 101 LEU A CA 1
ATOM 803 C C . LEU A 1 101 ? -12.388 -5.079 -11.775 1.00 93.69 101 LEU A C 1
ATOM 805 O O . LEU A 1 101 ? -13.557 -4.731 -11.761 1.00 93.69 101 LEU A O 1
ATOM 809 N N . ARG A 1 102 ? -12.027 -6.313 -11.439 1.00 93.81 102 ARG A N 1
ATOM 810 C CA . ARG A 1 102 ? -12.938 -7.228 -10.745 1.00 93.81 102 ARG A CA 1
ATOM 811 C C . ARG A 1 102 ? -12.467 -7.378 -9.316 1.00 93.81 102 ARG A C 1
ATOM 813 O O . ARG A 1 102 ? -11.263 -7.423 -9.077 1.00 93.81 102 ARG A O 1
ATOM 820 N N . TYR A 1 103 ? -13.384 -7.497 -8.369 1.00 95.12 103 TYR A N 1
ATOM 821 C CA . TYR A 1 103 ? -13.009 -7.738 -6.985 1.00 95.12 103 TYR A CA 1
ATOM 822 C C . TYR A 1 103 ? -14.024 -8.626 -6.271 1.00 95.12 103 TYR A C 1
ATOM 824 O O . TYR A 1 103 ? -15.160 -8.784 -6.712 1.00 95.12 103 TYR A O 1
ATOM 832 N N . ARG A 1 104 ? -13.596 -9.208 -5.152 1.00 92.88 104 ARG A N 1
ATOM 833 C CA . ARG A 1 104 ? -14.444 -9.965 -4.231 1.00 92.88 104 ARG A CA 1
ATOM 834 C C . ARG A 1 104 ? -14.092 -9.584 -2.799 1.00 92.88 104 ARG A C 1
ATOM 836 O O . ARG A 1 104 ? -12.915 -9.608 -2.441 1.00 92.88 104 ARG A O 1
ATOM 843 N N . ALA A 1 105 ? -15.095 -9.246 -1.994 1.00 92.94 105 ALA A N 1
ATOM 844 C CA . ALA A 1 105 ? -14.911 -9.065 -0.558 1.00 92.94 105 ALA A CA 1
ATOM 845 C C . ALA A 1 105 ? -14.591 -10.413 0.105 1.00 92.94 105 ALA A C 1
ATOM 847 O O . ALA A 1 105 ? -15.143 -11.449 -0.267 1.00 92.94 105 ALA A O 1
ATOM 848 N N . VAL A 1 106 ? -13.677 -10.397 1.065 1.00 90.94 106 VAL A N 1
ATOM 849 C CA . VAL A 1 106 ? -13.305 -11.553 1.883 1.00 90.94 106 VAL A CA 1
ATOM 850 C C . VAL A 1 106 ? -13.208 -11.116 3.339 1.00 90.94 106 VAL A C 1
ATOM 852 O O . VAL A 1 106 ? -13.183 -9.921 3.639 1.00 90.94 106 VAL A O 1
ATOM 855 N N . GLU A 1 107 ? -13.133 -12.073 4.259 1.00 90.62 107 GLU A N 1
ATOM 856 C CA . GLU A 1 107 ? -12.859 -11.746 5.654 1.00 90.62 107 GLU A CA 1
ATOM 857 C C . GLU A 1 107 ? -11.536 -10.970 5.759 1.00 90.62 107 GLU A C 1
ATOM 859 O O . GLU A 1 107 ? -10.491 -11.415 5.283 1.00 90.62 107 GLU A O 1
ATOM 864 N N . GLY A 1 108 ? -11.594 -9.772 6.341 1.00 87.75 108 GLY A N 1
ATOM 865 C CA . GLY A 1 108 ? -10.423 -8.920 6.540 1.00 87.75 108 GLY A CA 1
ATOM 866 C C . GLY A 1 108 ? -9.918 -8.162 5.305 1.00 87.75 108 GLY A C 1
ATOM 867 O O . GLY A 1 108 ? -8.887 -7.501 5.418 1.00 87.75 108 GLY A O 1
ATOM 868 N N . GLY A 1 109 ? -10.601 -8.196 4.151 1.00 94.50 109 GLY A N 1
ATOM 869 C CA . GLY A 1 109 ? -10.175 -7.391 3.001 1.00 94.50 109 GLY A CA 1
ATOM 870 C C . GLY A 1 109 ? -10.869 -7.684 1.672 1.00 94.50 109 GLY A C 1
ATOM 871 O O . GLY A 1 109 ? -12.041 -8.047 1.608 1.00 94.50 109 GLY A O 1
ATOM 872 N N . TYR A 1 110 ? -10.122 -7.497 0.583 1.00 96.44 110 TYR A N 1
ATOM 873 C CA . TYR A 1 110 ? -10.608 -7.665 -0.783 1.00 96.44 110 TYR A CA 1
ATOM 874 C C . TYR A 1 110 ? -9.579 -8.403 -1.637 1.00 96.44 110 TYR A C 1
ATOM 876 O O . TYR A 1 110 ? -8.380 -8.149 -1.545 1.00 96.44 110 TYR A O 1
ATOM 884 N N . LEU A 1 111 ? -10.062 -9.278 -2.516 1.00 95.75 111 LEU A N 1
ATOM 885 C CA . LEU A 1 111 ? -9.277 -9.837 -3.612 1.00 95.75 111 LEU A CA 1
ATOM 886 C C . LEU A 1 111 ? -9.582 -9.045 -4.874 1.00 95.75 111 LEU A C 1
ATOM 888 O O . LEU A 1 111 ? -10.745 -8.951 -5.259 1.00 95.75 111 LEU A O 1
ATOM 892 N N . LEU A 1 112 ? -8.555 -8.483 -5.505 1.00 96.50 112 LEU A N 1
ATOM 893 C CA . LEU A 1 112 ? -8.675 -7.669 -6.712 1.00 96.50 112 LEU A CA 1
ATOM 894 C C . LEU A 1 112 ? -8.048 -8.405 -7.898 1.00 96.50 112 LEU A C 1
ATOM 896 O O . LEU A 1 112 ? -7.020 -9.064 -7.772 1.00 96.50 112 LEU A O 1
ATOM 900 N N . ARG A 1 113 ? -8.656 -8.246 -9.070 1.00 96.69 113 ARG A N 1
ATOM 901 C CA . ARG A 1 113 ? -8.141 -8.682 -10.364 1.00 96.69 113 ARG A CA 1
ATOM 902 C C . ARG A 1 113 ? -8.191 -7.499 -11.317 1.00 96.69 113 ARG A C 1
ATOM 904 O O . ARG A 1 113 ? -9.261 -7.131 -11.805 1.00 96.69 113 ARG A O 1
ATOM 911 N N . LEU A 1 114 ? -7.023 -6.934 -11.586 1.00 95.38 114 LEU A N 1
ATOM 912 C CA . LEU A 1 114 ? -6.852 -5.890 -12.584 1.00 95.38 114 LEU A CA 1
ATOM 913 C C . LEU A 1 114 ? -6.779 -6.538 -13.969 1.00 95.38 114 LEU A C 1
ATOM 915 O O . LEU A 1 114 ? -6.141 -7.577 -14.153 1.00 95.38 114 LEU A O 1
ATOM 919 N N . GLN A 1 115 ? -7.477 -5.955 -14.935 1.00 93.12 115 GLN A N 1
ATOM 920 C CA . GLN A 1 115 ? -7.437 -6.397 -16.324 1.00 93.12 115 GLN A CA 1
ATOM 921 C C . GLN A 1 115 ? -6.305 -5.703 -17.087 1.00 93.12 115 GLN A C 1
ATOM 923 O O . GLN A 1 115 ? -5.761 -4.688 -16.649 1.00 93.12 115 GLN A O 1
ATOM 928 N N . ARG A 1 116 ? -5.955 -6.248 -18.257 1.00 91.19 116 ARG A N 1
ATOM 929 C CA . ARG A 1 116 ? -4.931 -5.666 -19.131 1.00 91.19 116 ARG A CA 1
ATOM 930 C C . ARG A 1 116 ? -5.249 -4.195 -19.427 1.00 91.19 116 ARG A C 1
ATOM 932 O O . ARG A 1 116 ? -6.388 -3.846 -19.730 1.00 91.19 116 ARG A O 1
ATOM 939 N N . GLY A 1 117 ? -4.228 -3.346 -19.347 1.00 89.69 117 GLY A N 1
ATOM 940 C CA . GLY A 1 117 ? -4.354 -1.903 -19.556 1.00 89.69 117 GLY A CA 1
ATOM 941 C C . GLY A 1 117 ? -4.883 -1.127 -18.346 1.00 89.69 117 GLY A C 1
ATOM 942 O O . GLY A 1 117 ? -5.108 0.078 -18.461 1.00 89.69 117 GLY A O 1
ATOM 943 N N . ALA A 1 118 ? -5.111 -1.767 -17.195 1.00 93.50 118 ALA A N 1
ATOM 944 C CA . ALA A 1 118 ? -5.364 -1.054 -15.947 1.00 93.50 118 ALA A CA 1
ATOM 945 C C . ALA A 1 118 ? -4.073 -0.399 -15.430 1.00 93.50 118 ALA A C 1
ATOM 947 O O . ALA A 1 118 ? -3.026 -1.042 -15.343 1.00 93.50 118 ALA A O 1
ATOM 948 N N . ARG A 1 119 ? -4.156 0.872 -15.029 1.00 93.50 119 ARG A N 1
ATOM 949 C CA . ARG A 1 119 ? -3.063 1.566 -14.337 1.00 93.50 119 ARG A CA 1
ATOM 950 C C . ARG A 1 119 ? -3.111 1.180 -12.863 1.00 93.50 119 ARG A C 1
ATOM 952 O O . ARG A 1 119 ? -4.058 1.549 -12.171 1.00 93.50 119 ARG A O 1
ATOM 959 N N . VAL A 1 120 ? -2.123 0.420 -12.387 1.00 95.00 120 VAL A N 1
ATOM 960 C CA . VAL A 1 120 ? -2.170 -0.250 -11.071 1.00 95.00 120 VAL A CA 1
ATOM 961 C C . VAL A 1 120 ? -2.447 0.722 -9.923 1.00 95.00 120 VAL A C 1
ATOM 963 O O . VAL A 1 120 ? -3.460 0.580 -9.243 1.00 95.00 120 VAL A O 1
ATOM 966 N N . MET A 1 121 ? -1.598 1.737 -9.732 1.00 94.19 121 MET A N 1
ATOM 967 C CA . MET A 1 121 ? -1.723 2.668 -8.598 1.00 94.19 121 MET A CA 1
ATOM 968 C C . MET A 1 121 ? -3.005 3.498 -8.646 1.00 94.19 121 MET A C 1
ATOM 970 O O . MET A 1 121 ? -3.639 3.728 -7.621 1.00 94.19 121 MET A O 1
ATOM 974 N N . GLU A 1 122 ? -3.414 3.924 -9.838 1.00 93.38 122 GLU A N 1
ATOM 975 C CA . GLU A 1 122 ? -4.661 4.663 -10.039 1.00 93.38 122 GLU A CA 1
ATOM 976 C C . GLU A 1 122 ? -5.877 3.800 -9.700 1.00 93.38 122 GLU A C 1
ATOM 978 O O . GLU A 1 122 ? -6.745 4.220 -8.940 1.00 93.38 122 GLU A O 1
ATOM 983 N N . THR A 1 123 ? -5.887 2.553 -10.176 1.00 94.44 123 THR A N 1
ATOM 984 C CA . THR A 1 123 ? -6.959 1.591 -9.899 1.00 94.44 123 THR A CA 1
ATOM 985 C C . THR A 1 123 ? -7.056 1.293 -8.403 1.00 94.44 123 THR A C 1
ATOM 987 O O . THR A 1 123 ? -8.152 1.307 -7.845 1.00 94.44 123 THR A O 1
ATOM 990 N N . LEU A 1 124 ? -5.918 1.074 -7.732 1.00 95.00 124 LEU A N 1
ATOM 991 C CA . LEU A 1 124 ? -5.874 0.841 -6.287 1.00 95.00 124 LEU A CA 1
ATOM 992 C C . LEU A 1 124 ? -6.395 2.052 -5.505 1.00 95.00 124 LEU A C 1
ATOM 994 O O . LEU A 1 124 ? -7.290 1.896 -4.678 1.00 95.00 124 LEU A O 1
ATOM 998 N N . ASN A 1 125 ? -5.887 3.257 -5.781 1.00 93.44 125 ASN A N 1
ATOM 999 C CA . ASN A 1 125 ? -6.309 4.471 -5.076 1.00 93.44 125 ASN A CA 1
ATOM 1000 C C . ASN A 1 125 ? -7.802 4.770 -5.290 1.00 93.44 125 ASN A C 1
ATOM 1002 O O . ASN A 1 125 ? -8.503 5.094 -4.330 1.00 93.44 125 ASN A O 1
ATOM 1006 N N . SER A 1 126 ? -8.311 4.601 -6.515 1.00 91.94 126 SER A N 1
ATOM 1007 C CA . SER A 1 126 ? -9.737 4.748 -6.828 1.00 91.94 126 SER A CA 1
ATOM 1008 C C . SER A 1 126 ? -10.597 3.720 -6.094 1.00 91.94 126 SER A C 1
ATOM 1010 O O . SER A 1 126 ? -11.638 4.072 -5.538 1.00 91.94 126 SER A O 1
ATOM 1012 N N . PHE A 1 127 ? -10.157 2.461 -6.031 1.00 94.25 127 PHE A N 1
ATOM 1013 C CA . PHE A 1 127 ? -10.855 1.417 -5.283 1.00 94.25 127 PHE A CA 1
ATOM 1014 C C . PHE A 1 127 ? -10.899 1.720 -3.778 1.00 94.25 127 PHE A C 1
ATOM 1016 O O . PHE A 1 127 ? -11.969 1.668 -3.171 1.00 94.25 127 PHE A O 1
ATOM 1023 N N . ILE A 1 128 ? -9.761 2.105 -3.193 1.00 94.81 128 ILE A N 1
ATOM 1024 C CA . ILE A 1 128 ? -9.636 2.490 -1.778 1.00 94.81 128 ILE A CA 1
ATOM 1025 C C . ILE A 1 128 ? -10.569 3.658 -1.452 1.00 94.81 128 ILE A C 1
ATOM 1027 O O . ILE A 1 128 ? -11.277 3.608 -0.446 1.00 94.81 128 ILE A O 1
ATOM 1031 N N . LEU A 1 129 ? -10.623 4.672 -2.323 1.00 90.19 129 LEU A N 1
ATOM 1032 C CA . LEU A 1 129 ? -11.510 5.821 -2.160 1.00 90.19 129 LEU A CA 1
ATOM 1033 C C . LEU A 1 129 ? -12.987 5.405 -2.173 1.00 90.19 129 LEU A C 1
ATOM 1035 O O . LEU A 1 129 ? -13.724 5.736 -1.248 1.00 90.19 129 LEU A O 1
ATOM 1039 N N . ARG A 1 130 ? -13.416 4.657 -3.201 1.00 89.38 130 ARG A N 1
ATOM 1040 C CA . ARG A 1 130 ? -14.819 4.236 -3.388 1.00 89.38 130 ARG A CA 1
ATOM 1041 C C . ARG A 1 130 ? -15.310 3.290 -2.295 1.00 89.38 130 ARG A C 1
ATOM 1043 O O . ARG A 1 130 ? -16.501 3.260 -2.007 1.00 89.38 130 ARG A O 1
ATOM 1050 N N . ARG A 1 131 ? -14.415 2.484 -1.721 1.00 90.81 131 ARG A N 1
ATOM 1051 C CA . ARG A 1 131 ? -14.727 1.548 -0.629 1.00 90.81 131 ARG A CA 1
ATOM 1052 C C . ARG A 1 131 ? -14.431 2.122 0.754 1.00 90.81 131 ARG A C 1
ATOM 1054 O O . ARG A 1 131 ? -14.632 1.419 1.737 1.00 90.81 131 ARG A O 1
ATOM 1061 N N . GLN A 1 132 ? -13.967 3.372 0.825 1.00 89.00 132 GLN A N 1
ATOM 1062 C CA . GLN A 1 132 ? -13.647 4.078 2.067 1.00 89.00 132 GLN A CA 1
ATOM 1063 C C . GLN A 1 132 ? -12.729 3.260 2.996 1.00 89.00 132 GLN A C 1
ATOM 1065 O O . GLN A 1 132 ? -12.936 3.191 4.207 1.00 89.00 132 GLN A O 1
ATOM 1070 N N . ILE A 1 133 ? -11.712 2.607 2.423 1.00 90.19 133 ILE A N 1
ATOM 1071 C CA . ILE A 1 133 ? -10.774 1.774 3.184 1.00 90.19 133 ILE A CA 1
ATOM 1072 C C . ILE A 1 133 ? -9.832 2.695 3.964 1.00 90.19 133 ILE A C 1
ATOM 1074 O O . ILE A 1 133 ? -8.950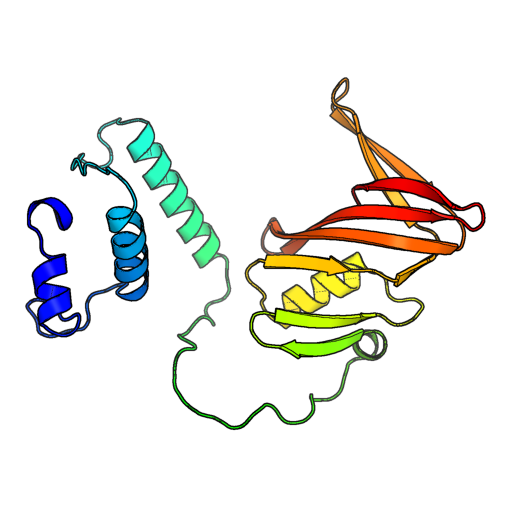 3.311 3.379 1.00 90.19 133 ILE A O 1
ATOM 1078 N N . ALA A 1 134 ? -9.997 2.754 5.288 1.00 85.62 134 ALA A N 1
ATOM 1079 C CA . ALA A 1 134 ? -9.259 3.672 6.165 1.00 85.62 134 ALA A CA 1
ATOM 1080 C C . ALA A 1 134 ? -7.737 3.427 6.211 1.00 85.62 134 ALA A C 1
ATOM 1082 O O . ALA A 1 134 ? -6.963 4.334 6.507 1.00 85.62 134 ALA A O 1
ATOM 1083 N N . GLY A 1 135 ? -7.304 2.199 5.939 1.00 91.19 135 GLY A N 1
ATOM 1084 C CA . GLY A 1 135 ? -5.904 1.798 5.950 1.00 91.19 135 GLY A CA 1
ATOM 1085 C C . GLY A 1 135 ? -5.774 0.285 5.850 1.00 91.19 135 GLY A C 1
ATOM 1086 O O . GLY A 1 135 ? -6.763 -0.443 5.947 1.00 91.19 135 GLY A O 1
ATOM 1087 N N . GLY A 1 136 ? -4.554 -0.198 5.646 1.00 94.50 136 GLY A N 1
ATOM 1088 C CA . GLY A 1 136 ? -4.304 -1.628 5.506 1.00 94.50 136 GLY A CA 1
ATOM 1089 C C . GLY A 1 136 ? -3.007 -1.936 4.781 1.00 94.50 136 GLY A C 1
ATOM 1090 O O . GLY A 1 136 ? -2.142 -1.075 4.615 1.00 94.50 136 GLY A O 1
ATOM 1091 N N . THR A 1 137 ? -2.882 -3.182 4.346 1.00 97.62 137 THR A N 1
ATOM 1092 C CA . THR A 1 137 ? -1.768 -3.658 3.532 1.00 97.62 137 THR A CA 1
ATOM 1093 C C . THR A 1 137 ? -2.263 -4.047 2.149 1.00 97.62 137 THR A C 1
ATOM 1095 O O . THR A 1 137 ? -3.423 -4.411 1.958 1.00 97.62 137 THR A O 1
ATOM 1098 N N . VAL A 1 138 ? -1.368 -3.964 1.173 1.00 97.81 138 VAL A N 1
ATOM 1099 C CA . VAL A 1 138 ? -1.607 -4.451 -0.181 1.00 97.81 138 VAL A CA 1
ATOM 1100 C C . VAL A 1 138 ? -0.484 -5.403 -0.561 1.00 97.81 138 VAL A C 1
ATOM 1102 O O . VAL A 1 138 ? 0.688 -5.141 -0.284 1.00 97.81 138 VAL A O 1
ATOM 1105 N N . SER A 1 139 ? -0.854 -6.516 -1.185 1.00 98.12 139 SER A N 1
ATOM 1106 C CA . SER A 1 139 ? 0.093 -7.414 -1.833 1.00 98.12 139 SER A CA 1
ATOM 1107 C C . SER A 1 139 ? -0.454 -7.871 -3.176 1.00 98.12 139 SER A C 1
ATOM 1109 O O . SER A 1 139 ? -1.672 -7.980 -3.335 1.00 98.12 139 SER A O 1
ATOM 1111 N N . ALA A 1 140 ? 0.429 -8.083 -4.149 1.00 98.12 140 ALA A N 1
ATOM 1112 C CA . ALA A 1 140 ? 0.035 -8.510 -5.486 1.00 98.12 140 ALA A CA 1
ATOM 1113 C C . ALA A 1 140 ? 1.150 -9.283 -6.202 1.00 98.12 140 ALA A C 1
ATOM 1115 O O . ALA A 1 140 ? 2.330 -9.168 -5.870 1.00 98.12 140 ALA A O 1
ATOM 1116 N N . ILE A 1 141 ? 0.722 -10.039 -7.209 1.00 98.25 141 ILE A N 1
ATOM 1117 C CA . ILE A 1 141 ? 1.533 -10.703 -8.231 1.00 98.25 141 ILE A CA 1
ATOM 1118 C C . ILE A 1 141 ? 0.836 -10.514 -9.583 1.00 98.25 141 ILE A C 1
ATOM 1120 O O . ILE A 1 141 ? -0.360 -10.204 -9.622 1.00 98.25 141 ILE A O 1
ATOM 1124 N N . GLY A 1 142 ? 1.545 -10.718 -10.687 1.00 97.62 142 GLY A N 1
ATOM 1125 C CA . GLY A 1 142 ? 0.955 -10.650 -12.025 1.00 97.62 142 GLY A CA 1
ATOM 1126 C C . GLY A 1 142 ? 1.980 -10.301 -13.091 1.00 97.62 142 GLY A C 1
ATOM 1127 O O . GLY A 1 142 ? 3.158 -10.553 -12.905 1.00 97.62 142 GLY A O 1
ATOM 1128 N N . ALA A 1 143 ? 1.536 -9.670 -14.173 1.00 96.69 143 ALA A N 1
ATOM 1129 C CA . ALA A 1 143 ? 2.407 -9.155 -15.223 1.00 96.69 143 ALA A CA 1
ATOM 1130 C C . ALA A 1 143 ? 2.119 -7.670 -15.451 1.00 96.69 143 ALA A C 1
ATOM 1132 O O . ALA A 1 143 ? 0.963 -7.239 -15.387 1.00 96.69 143 ALA A O 1
ATOM 1133 N N . LEU A 1 144 ? 3.169 -6.899 -15.706 1.00 97.19 144 LEU A N 1
ATOM 1134 C CA . LEU A 1 144 ? 3.116 -5.466 -15.959 1.00 97.19 144 LEU A CA 1
ATOM 1135 C C . LEU A 1 144 ? 3.810 -5.134 -17.278 1.00 97.19 144 LEU A C 1
ATOM 1137 O O . LEU A 1 144 ? 4.683 -5.866 -17.733 1.00 97.19 144 LEU A O 1
ATOM 1141 N N . GLU A 1 145 ? 3.409 -4.020 -17.875 1.00 96.12 145 GLU A N 1
ATOM 1142 C CA . GLU A 1 145 ? 3.965 -3.479 -19.113 1.00 96.12 145 GLU A CA 1
ATOM 1143 C C . GLU A 1 145 ? 4.420 -2.044 -18.832 1.00 96.12 145 GLU A C 1
ATOM 1145 O O . GLU A 1 145 ? 3.690 -1.304 -18.168 1.00 96.12 145 GLU A O 1
ATOM 1150 N N . ASP A 1 146 ? 5.618 -1.687 -19.300 1.00 94.69 146 ASP A N 1
ATOM 1151 C CA . ASP A 1 146 ? 6.216 -0.349 -19.204 1.00 94.69 146 ASP A CA 1
ATOM 1152 C C . ASP A 1 146 ? 6.202 0.229 -17.777 1.00 94.69 146 ASP A C 1
ATOM 1154 O O . ASP A 1 146 ? 5.455 1.155 -17.447 1.00 94.69 146 ASP A O 1
ATOM 1158 N N . VAL A 1 147 ? 7.038 -0.337 -16.902 1.00 96.06 147 VAL A N 1
ATOM 1159 C CA . VAL A 1 147 ? 7.001 -0.051 -15.461 1.00 96.06 147 VAL A CA 1
ATOM 1160 C C . VAL A 1 147 ? 7.957 1.071 -15.077 1.00 96.06 147 VAL A C 1
ATOM 1162 O O . VAL A 1 147 ? 9.144 1.018 -15.382 1.00 96.06 147 VAL A O 1
ATOM 1165 N N . ASP A 1 148 ? 7.471 2.053 -14.323 1.00 96.00 148 ASP A N 1
ATOM 1166 C CA . ASP A 1 148 ? 8.322 3.041 -13.662 1.00 96.00 148 ASP A CA 1
ATOM 1167 C C . ASP A 1 148 ? 8.654 2.587 -12.239 1.00 96.00 148 ASP A C 1
ATOM 1169 O O . ASP A 1 148 ? 7.754 2.287 -11.457 1.00 96.00 148 ASP A O 1
ATOM 1173 N N . LEU A 1 149 ? 9.941 2.576 -11.887 1.00 96.31 149 LEU A N 1
ATOM 1174 C CA . LEU A 1 149 ? 10.396 2.352 -10.515 1.00 96.31 149 LEU A CA 1
ATOM 1175 C C . LEU A 1 149 ? 11.229 3.524 -10.007 1.00 96.31 149 LEU A C 1
ATOM 1177 O O . LEU A 1 149 ? 11.922 4.221 -10.751 1.00 96.31 149 LEU A O 1
ATOM 1181 N N . GLY A 1 150 ? 11.163 3.720 -8.698 1.00 95.00 150 GLY A N 1
ATOM 1182 C CA . GLY A 1 150 ? 11.807 4.793 -7.974 1.00 95.00 150 GLY A CA 1
ATOM 1183 C C . GLY A 1 150 ? 12.915 4.338 -7.030 1.00 95.00 150 GLY A C 1
ATOM 1184 O O . GLY A 1 150 ? 12.809 3.308 -6.360 1.00 95.00 150 GLY A O 1
ATOM 1185 N N . TYR A 1 151 ? 13.948 5.169 -6.909 1.00 92.31 151 TYR A N 1
ATOM 1186 C CA . TYR A 1 151 ? 14.995 5.067 -5.899 1.00 92.31 151 TYR A CA 1
ATOM 1187 C C . TYR A 1 151 ? 15.226 6.432 -5.249 1.00 92.31 151 TYR A C 1
ATOM 1189 O O . TYR A 1 151 ? 15.582 7.405 -5.917 1.00 92.31 151 TYR A O 1
ATOM 1197 N N . PHE A 1 152 ? 15.057 6.512 -3.929 1.00 88.38 152 PHE A N 1
ATOM 1198 C CA . PHE A 1 152 ? 15.343 7.735 -3.186 1.00 88.38 152 PHE A CA 1
ATOM 1199 C C . PHE A 1 152 ? 16.814 7.777 -2.769 1.00 88.38 152 PHE A C 1
ATOM 1201 O O . PHE A 1 152 ? 17.258 7.021 -1.902 1.00 88.38 152 PHE A O 1
ATOM 1208 N N . ARG A 1 153 ? 17.586 8.675 -3.383 1.00 89.56 153 ARG A N 1
ATOM 1209 C CA . ARG A 1 153 ? 19.009 8.838 -3.099 1.00 89.56 153 ARG A CA 1
ATOM 1210 C C . ARG A 1 153 ? 19.199 9.756 -1.891 1.00 89.56 153 ARG A C 1
ATOM 1212 O O . ARG A 1 153 ? 18.900 10.942 -1.929 1.00 89.56 153 ARG A O 1
ATOM 1219 N N . LEU A 1 154 ? 19.738 9.206 -0.802 1.00 88.94 154 LEU A N 1
ATOM 1220 C CA . LEU A 1 154 ? 19.902 9.936 0.463 1.00 88.94 154 LEU A CA 1
ATOM 1221 C C . LEU A 1 154 ? 20.961 11.044 0.416 1.00 88.94 154 LEU A C 1
ATOM 1223 O O . LEU A 1 154 ? 20.844 12.014 1.162 1.00 88.94 154 LEU A O 1
ATOM 1227 N N . SER A 1 155 ? 21.980 10.911 -0.438 1.00 90.88 155 SER A N 1
ATOM 1228 C CA . SER A 1 155 ? 23.103 11.857 -0.503 1.00 90.88 155 SER A CA 1
ATOM 1229 C C . SER A 1 155 ? 22.671 13.265 -0.905 1.00 90.88 155 SER A C 1
ATOM 1231 O O . SER A 1 155 ? 23.213 14.241 -0.400 1.00 90.88 155 SER A O 1
ATOM 1233 N N . ASP A 1 156 ? 21.693 13.365 -1.801 1.00 92.56 156 ASP A N 1
ATOM 1234 C CA . ASP A 1 156 ? 21.180 14.619 -2.358 1.00 92.56 156 ASP A CA 1
ATOM 1235 C C . ASP A 1 156 ? 19.660 14.770 -2.171 1.00 92.56 156 ASP A C 1
ATOM 1237 O O . ASP A 1 156 ? 19.082 15.765 -2.606 1.00 92.56 156 ASP A O 1
ATOM 1241 N N . ARG A 1 157 ? 19.015 13.810 -1.489 1.00 89.31 157 ARG A N 1
ATOM 1242 C CA . ARG A 1 157 ? 17.563 13.738 -1.258 1.00 89.31 157 ARG A CA 1
ATOM 1243 C C . ARG A 1 157 ? 16.751 13.797 -2.555 1.00 89.31 157 ARG A C 1
ATOM 1245 O O . ARG A 1 157 ? 15.635 14.316 -2.559 1.00 89.31 157 ARG A O 1
ATOM 1252 N N . GLN A 1 158 ? 17.298 13.269 -3.649 1.00 90.00 158 GLN A N 1
ATOM 1253 C CA . GLN A 1 158 ? 16.614 13.226 -4.936 1.00 90.00 158 GLN A CA 1
ATOM 1254 C C . GLN A 1 158 ? 15.932 11.885 -5.173 1.00 90.00 158 GLN A C 1
ATOM 1256 O O . GLN A 1 158 ? 16.434 10.819 -4.815 1.00 90.00 158 GLN A O 1
ATOM 1261 N N . TYR A 1 159 ? 14.777 11.950 -5.826 1.00 85.44 159 TYR A N 1
ATOM 1262 C CA . TYR A 1 159 ? 14.038 10.774 -6.242 1.00 85.44 159 TYR A CA 1
ATOM 1263 C C . TYR A 1 159 ? 14.381 10.444 -7.695 1.00 85.44 159 TYR A C 1
ATOM 1265 O O . TYR A 1 159 ? 13.990 11.165 -8.613 1.00 85.44 159 TYR A O 1
ATOM 1273 N N . LEU A 1 160 ? 15.131 9.366 -7.905 1.00 90.12 160 LEU A N 1
ATOM 1274 C CA . LEU A 1 160 ? 15.467 8.867 -9.233 1.00 90.12 160 LEU A CA 1
ATOM 1275 C C . LEU A 1 160 ? 14.330 7.982 -9.715 1.00 90.12 160 LEU A C 1
ATOM 1277 O O . LEU A 1 160 ? 13.938 7.062 -9.002 1.00 90.12 160 LEU A O 1
ATOM 1281 N N . ARG A 1 161 ? 13.820 8.238 -10.917 1.00 94.06 161 ARG A N 1
ATOM 1282 C CA . ARG A 1 161 ? 12.889 7.332 -11.589 1.00 94.06 161 ARG A CA 1
ATOM 1283 C C . ARG A 1 161 ? 13.586 6.686 -12.766 1.00 94.06 161 ARG A C 1
ATOM 1285 O O . ARG A 1 161 ? 14.313 7.360 -13.494 1.00 94.06 161 ARG A O 1
ATOM 1292 N N . GLN A 1 162 ? 13.337 5.403 -12.947 1.00 95.44 162 GLN A N 1
ATOM 1293 C CA . GLN A 1 162 ? 13.774 4.658 -14.108 1.00 95.44 162 GLN A CA 1
ATOM 1294 C C . GLN A 1 162 ? 12.571 3.939 -14.702 1.00 95.44 162 GLN A C 1
ATOM 1296 O O . GLN A 1 162 ? 11.856 3.231 -13.99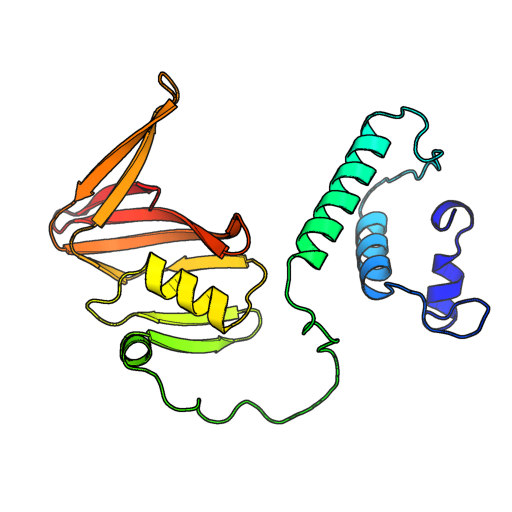4 1.00 95.44 162 GLN A O 1
ATOM 1301 N N . ASN A 1 163 ? 12.372 4.148 -15.999 1.00 96.38 163 ASN A N 1
ATOM 1302 C CA . ASN A 1 163 ? 11.400 3.410 -16.782 1.00 96.38 163 ASN A CA 1
ATOM 1303 C C . ASN A 1 163 ? 12.021 2.091 -17.258 1.00 96.38 163 ASN A C 1
ATOM 1305 O O . ASN A 1 163 ? 13.179 2.057 -17.688 1.00 96.38 163 ASN A O 1
ATOM 1309 N N . PHE A 1 164 ? 11.241 1.024 -17.175 1.00 95.81 164 PHE A N 1
ATOM 1310 C CA . PHE A 1 164 ? 11.568 -0.322 -17.615 1.00 95.81 164 PHE A CA 1
ATOM 1311 C C . PHE A 1 164 ? 10.564 -0.716 -18.705 1.00 95.81 164 PHE A C 1
ATOM 1313 O O . PHE A 1 164 ? 9.498 -1.249 -18.385 1.00 95.81 164 PHE A O 1
ATOM 1320 N N . PRO A 1 165 ? 10.861 -0.398 -19.980 1.00 95.44 165 PRO A N 1
ATOM 1321 C CA . PRO A 1 165 ? 9.957 -0.689 -21.082 1.00 95.44 165 PRO A CA 1
ATOM 1322 C C . PRO A 1 165 ? 9.885 -2.193 -21.358 1.00 95.44 165 PRO A C 1
ATOM 1324 O O . PRO A 1 165 ? 10.877 -2.910 -21.212 1.00 95.44 165 PRO A O 1
ATOM 1327 N N . GLY A 1 166 ? 8.724 -2.656 -21.812 1.00 94.56 166 GLY A N 1
ATOM 1328 C CA . GLY A 1 166 ? 8.449 -4.064 -22.087 1.00 94.56 166 GLY A CA 1
ATOM 1329 C C . GLY A 1 166 ? 7.648 -4.759 -20.987 1.00 94.56 166 GLY A C 1
ATOM 1330 O O . GLY A 1 166 ? 7.113 -4.126 -20.077 1.00 94.56 166 GLY A O 1
ATOM 1331 N N . ILE A 1 167 ? 7.526 -6.081 -21.112 1.00 96.81 167 ILE A N 1
ATOM 1332 C CA . ILE A 1 167 ? 6.703 -6.908 -20.226 1.00 96.81 167 ILE A CA 1
ATOM 1333 C C . ILE A 1 167 ? 7.574 -7.501 -19.122 1.00 96.81 167 ILE A C 1
ATOM 1335 O O . ILE A 1 167 ? 8.608 -8.108 -19.393 1.00 96.81 167 ILE A O 1
ATOM 1339 N N . TYR A 1 168 ? 7.109 -7.363 -17.886 1.00 98.25 168 TYR A N 1
ATOM 1340 C CA . TYR A 1 168 ? 7.752 -7.894 -16.695 1.00 98.25 168 TYR A CA 1
ATOM 1341 C C . TYR A 1 168 ? 6.770 -8.724 -15.872 1.00 98.25 168 TYR A C 1
ATOM 1343 O O . TYR A 1 168 ? 5.622 -8.327 -15.664 1.00 98.25 168 TYR A O 1
ATOM 1351 N N . GLU A 1 169 ? 7.241 -9.840 -15.323 1.00 98.44 169 GLU A N 1
ATOM 1352 C CA . GLU A 1 169 ? 6.531 -10.554 -14.262 1.00 98.44 169 GLU A CA 1
ATOM 1353 C C . GLU A 1 169 ? 6.668 -9.769 -12.952 1.00 98.44 169 GLU A C 1
ATOM 1355 O O . GLU A 1 169 ? 7.775 -9.490 -12.497 1.00 98.44 169 GLU A O 1
ATOM 1360 N N . LEU A 1 170 ? 5.550 -9.421 -12.323 1.00 98.31 170 LEU A N 1
ATOM 1361 C CA . LEU A 1 170 ? 5.471 -8.869 -10.975 1.00 98.31 170 LEU A CA 1
ATOM 1362 C C . LEU A 1 170 ? 5.603 -10.010 -9.964 1.00 98.31 170 LEU A C 1
ATOM 1364 O O . LEU A 1 170 ? 4.617 -10.627 -9.557 1.00 98.31 170 LEU A O 1
ATOM 1368 N N . ILE A 1 171 ? 6.845 -10.269 -9.560 1.00 98.19 171 ILE A N 1
ATOM 1369 C CA . ILE A 1 171 ? 7.220 -11.338 -8.624 1.00 98.19 171 ILE A CA 1
ATOM 1370 C C . ILE A 1 171 ? 6.704 -11.029 -7.216 1.00 98.19 171 ILE A C 1
ATOM 1372 O O . ILE A 1 171 ? 6.234 -11.915 -6.506 1.00 98.19 171 ILE A O 1
ATOM 1376 N N . SER A 1 172 ? 6.815 -9.769 -6.797 1.00 98.12 172 SER A N 1
ATOM 1377 C CA . SER A 1 172 ? 6.322 -9.303 -5.505 1.00 98.12 172 SER A CA 1
ATOM 1378 C C . SER A 1 172 ? 5.911 -7.845 -5.597 1.00 98.12 172 SER A C 1
ATOM 1380 O O . SER A 1 172 ? 6.615 -7.029 -6.187 1.00 98.12 172 SER A O 1
ATOM 1382 N N . PHE A 1 173 ? 4.793 -7.523 -4.966 1.00 98.38 173 PHE A N 1
ATOM 1383 C CA . PHE A 1 173 ? 4.344 -6.173 -4.680 1.00 98.38 173 PHE A CA 1
ATOM 1384 C C . PHE A 1 173 ? 3.911 -6.153 -3.227 1.00 98.38 173 PHE A C 1
ATOM 1386 O O . PHE A 1 173 ? 3.064 -6.955 -2.835 1.00 98.38 173 PHE A O 1
ATOM 1393 N N . MET A 1 174 ? 4.479 -5.261 -2.426 1.00 98.38 174 MET A N 1
ATOM 1394 C CA . MET A 1 174 ? 4.103 -5.108 -1.025 1.00 98.38 174 MET A CA 1
ATOM 1395 C C . MET A 1 174 ? 4.008 -3.639 -0.674 1.00 98.38 174 MET A C 1
ATOM 1397 O O . MET A 1 174 ? 4.919 -2.862 -0.954 1.00 98.38 174 MET A O 1
ATOM 1401 N N . GLY A 1 175 ? 2.921 -3.270 -0.012 1.00 97.75 175 GLY A N 1
ATOM 1402 C CA . GLY A 1 175 ? 2.707 -1.898 0.394 1.00 97.75 175 GLY A CA 1
ATOM 1403 C C . GLY A 1 175 ? 1.737 -1.744 1.547 1.00 97.75 175 GLY A C 1
ATOM 1404 O O . GLY A 1 175 ? 1.141 -2.703 2.045 1.00 97.75 175 GLY A O 1
ATOM 1405 N N . ASN A 1 176 ? 1.575 -0.494 1.951 1.00 97.38 176 ASN A N 1
ATOM 1406 C CA . ASN A 1 176 ? 0.566 -0.065 2.904 1.00 97.38 176 ASN A CA 1
ATOM 1407 C C . ASN A 1 176 ? -0.360 0.976 2.274 1.00 97.38 176 ASN A C 1
ATOM 1409 O O . ASN A 1 176 ? -0.004 1.663 1.315 1.00 97.38 176 ASN A O 1
ATOM 1413 N N . ILE A 1 177 ? -1.565 1.046 2.827 1.00 97.19 177 ILE A N 1
ATOM 1414 C CA . ILE A 1 177 ? -2.589 2.023 2.488 1.00 97.19 177 ILE A CA 1
ATOM 1415 C C . ILE A 1 177 ? -2.615 3.050 3.611 1.00 97.19 177 ILE A C 1
ATOM 1417 O O . ILE A 1 177 ? -2.783 2.701 4.782 1.00 97.19 177 ILE A O 1
ATOM 1421 N N . SER A 1 178 ? -2.460 4.310 3.232 1.00 92.94 178 SER A N 1
ATOM 1422 C CA . SER A 1 178 ? -2.514 5.472 4.113 1.00 92.94 178 SER A CA 1
ATOM 1423 C C . SER A 1 178 ? -3.300 6.598 3.439 1.00 92.94 178 SER A C 1
ATOM 1425 O O . SER A 1 178 ? -3.809 6.425 2.330 1.00 92.94 178 SER A O 1
ATOM 1427 N N . TYR A 1 179 ? -3.400 7.752 4.097 1.00 88.31 179 TYR A N 1
ATOM 1428 C CA . TYR A 1 179 ? -3.979 8.958 3.517 1.00 88.31 179 TYR A CA 1
ATOM 1429 C C . TYR A 1 179 ? -2.984 10.110 3.608 1.00 88.31 179 TYR A C 1
ATOM 1431 O O . TYR A 1 179 ? -2.403 10.361 4.662 1.00 88.31 179 TYR A O 1
ATOM 1439 N N . VAL A 1 180 ? -2.822 10.835 2.504 1.00 80.75 180 VAL A N 1
ATOM 1440 C CA . VAL A 1 180 ? -2.030 12.066 2.432 1.00 80.75 180 VAL A CA 1
ATOM 1441 C C . VAL A 1 180 ? -2.947 13.155 1.908 1.00 80.75 180 VAL A C 1
ATOM 1443 O O . VAL A 1 180 ? -3.582 12.998 0.868 1.00 80.75 180 VAL A O 1
ATOM 1446 N N . GLU A 1 181 ? -3.085 14.238 2.672 1.00 85.06 181 GLU A N 1
ATOM 1447 C CA . GLU A 1 181 ? -3.984 15.346 2.334 1.00 85.06 181 GLU A CA 1
ATOM 1448 C C . GLU A 1 181 ? -5.418 14.880 2.000 1.00 85.06 181 GLU A C 1
ATOM 1450 O O . GLU A 1 181 ? -6.091 15.428 1.127 1.00 85.06 181 GLU A O 1
ATOM 1455 N N . GLY A 1 182 ? -5.939 13.903 2.752 1.00 82.31 182 GLY A N 1
ATOM 1456 C CA . GLY A 1 182 ? -7.310 13.395 2.598 1.00 82.31 182 GLY A CA 1
ATOM 1457 C C . GLY A 1 182 ? -7.541 12.539 1.349 1.00 82.31 182 GLY A C 1
ATOM 1458 O O . GLY A 1 182 ? -8.675 12.149 1.088 1.00 82.31 182 GLY A O 1
ATOM 1459 N N . LYS A 1 183 ? -6.488 12.217 0.591 1.00 85.00 183 LYS A N 1
ATOM 1460 C CA . LYS A 1 183 ? -6.544 11.285 -0.536 1.00 85.00 183 LYS A CA 1
ATOM 1461 C C . LYS A 1 183 ? -5.866 9.969 -0.161 1.00 85.00 183 LYS A C 1
ATOM 1463 O O . LYS A 1 183 ? -4.840 10.012 0.523 1.00 85.00 183 LYS A O 1
ATOM 1468 N N . PRO A 1 184 ? -6.394 8.820 -0.616 1.00 88.38 184 PRO A N 1
ATOM 1469 C CA . PRO A 1 184 ? -5.690 7.556 -0.503 1.00 88.38 184 PRO A CA 1
ATOM 1470 C C . PRO A 1 184 ? -4.286 7.646 -1.083 1.00 88.38 184 PRO A C 1
ATOM 1472 O O . PRO A 1 184 ? -4.077 8.212 -2.158 1.00 88.38 184 PRO A O 1
ATOM 1475 N N . PHE A 1 185 ? -3.341 7.065 -0.361 1.00 90.38 185 PHE A N 1
ATOM 1476 C CA . PHE A 1 185 ? -1.959 6.957 -0.772 1.00 90.38 185 PHE A CA 1
ATOM 1477 C C . PHE A 1 185 ? -1.458 5.546 -0.487 1.00 90.38 185 PHE A C 1
ATOM 1479 O O . PHE A 1 185 ? -1.284 5.143 0.669 1.00 90.38 185 PHE A O 1
ATOM 1486 N N . VAL A 1 186 ? -1.232 4.796 -1.563 1.00 96.06 186 VAL A N 1
ATOM 1487 C CA . VAL A 1 186 ? -0.523 3.520 -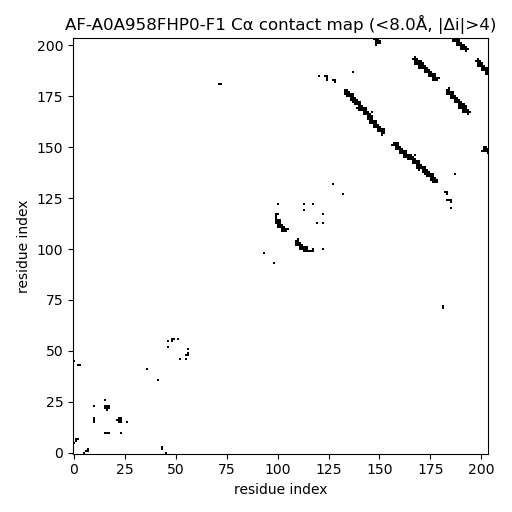1.514 1.00 96.06 186 VAL A CA 1
ATOM 1488 C C . VAL A 1 186 ? 0.974 3.795 -1.587 1.00 96.06 186 VAL A C 1
ATOM 1490 O O . VAL A 1 186 ? 1.447 4.405 -2.541 1.00 96.06 186 VAL A O 1
ATOM 1493 N N . HIS A 1 187 ? 1.721 3.315 -0.596 1.00 97.06 187 HIS A N 1
ATOM 1494 C CA . HIS A 1 187 ? 3.177 3.236 -0.662 1.00 97.06 187 HIS A CA 1
ATOM 1495 C C . HIS A 1 187 ? 3.561 1.776 -0.863 1.00 97.06 187 HIS A C 1
ATOM 1497 O O . HIS A 1 187 ? 3.355 0.966 0.044 1.00 97.06 187 HIS A O 1
ATOM 1503 N N . ALA A 1 188 ? 4.121 1.447 -2.026 1.00 97.50 188 ALA A N 1
ATOM 1504 C CA . ALA A 1 188 ? 4.487 0.082 -2.367 1.00 97.50 188 ALA A CA 1
ATOM 1505 C C . ALA A 1 188 ? 5.904 -0.033 -2.925 1.00 97.50 188 ALA A C 1
ATOM 1507 O O . ALA A 1 188 ? 6.465 0.903 -3.492 1.00 97.50 188 ALA A O 1
ATOM 1508 N N . HIS A 1 189 ? 6.495 -1.203 -2.712 1.00 98.38 189 HIS A N 1
ATOM 1509 C CA . HIS A 1 189 ? 7.744 -1.629 -3.327 1.00 98.38 189 HIS A CA 1
ATOM 1510 C C . HIS A 1 189 ? 7.458 -2.882 -4.144 1.00 98.38 189 HIS A C 1
ATOM 1512 O O . HIS A 1 189 ? 6.619 -3.703 -3.759 1.00 98.38 189 HIS A O 1
ATOM 1518 N N . ALA A 1 190 ? 8.162 -3.022 -5.262 1.00 98.12 190 ALA A N 1
ATOM 1519 C CA . ALA A 1 190 ? 7.975 -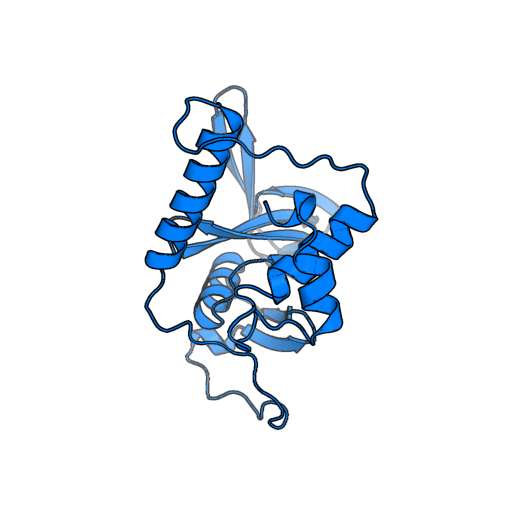4.129 -6.182 1.00 98.12 190 ALA A CA 1
ATOM 1520 C C . ALA A 1 190 ? 9.300 -4.805 -6.538 1.00 98.12 190 ALA A C 1
ATOM 1522 O O . ALA A 1 190 ? 10.360 -4.179 -6.548 1.00 98.12 190 ALA A O 1
ATOM 1523 N N . THR A 1 191 ? 9.222 -6.095 -6.849 1.00 98.50 191 THR A N 1
ATOM 1524 C CA . THR A 1 191 ? 10.266 -6.860 -7.531 1.00 98.50 191 THR A CA 1
ATOM 1525 C C . THR A 1 191 ? 9.670 -7.439 -8.802 1.00 98.50 191 THR A C 1
ATOM 1527 O O . THR A 1 191 ? 8.609 -8.064 -8.767 1.00 98.50 191 THR A O 1
ATOM 1530 N N . LEU A 1 192 ? 10.363 -7.217 -9.909 1.00 98.25 192 LEU A N 1
ATOM 1531 C CA . LEU A 1 192 ? 9.972 -7.599 -11.253 1.00 98.25 192 LEU A CA 1
ATOM 1532 C C . LEU A 1 192 ? 11.024 -8.531 -11.854 1.00 98.25 192 LEU A C 1
ATOM 1534 O O . LEU A 1 192 ? 12.199 -8.399 -11.515 1.00 98.25 192 LEU A O 1
ATOM 1538 N N . GLY A 1 193 ? 10.629 -9.423 -12.757 1.00 98.00 193 GLY A N 1
ATOM 1539 C CA . GLY A 1 193 ? 11.536 -10.251 -13.554 1.00 98.00 193 GLY A CA 1
ATOM 1540 C C . GLY A 1 193 ? 11.309 -10.045 -15.047 1.00 98.00 193 GLY A C 1
ATOM 1541 O O . GLY A 1 193 ? 10.160 -9.997 -15.486 1.00 98.00 193 GLY A O 1
ATOM 1542 N N . ASP A 1 194 ? 12.391 -9.917 -15.814 1.00 96.44 194 ASP A N 1
ATOM 1543 C CA . ASP A 1 194 ? 12.329 -9.937 -17.279 1.00 96.44 194 ASP A CA 1
ATOM 1544 C C . ASP A 1 194 ? 12.342 -11.371 -17.843 1.00 96.44 194 ASP A C 1
ATOM 1546 O O . ASP A 1 194 ? 12.453 -12.358 -17.110 1.00 96.44 194 ASP A O 1
ATOM 1550 N N . GLU A 1 195 ? 12.251 -11.499 -19.168 1.00 95.88 195 GLU A N 1
ATOM 1551 C CA . GLU A 1 195 ? 12.284 -12.790 -19.872 1.00 95.88 195 GLU A CA 1
ATOM 1552 C C . GLU A 1 195 ? 13.630 -13.538 -19.728 1.00 95.88 195 GLU A C 1
ATOM 1554 O O . GLU A 1 195 ? 13.704 -14.741 -19.974 1.00 95.88 195 GLU A O 1
ATOM 1559 N N . GLN A 1 196 ? 14.700 -12.846 -19.312 1.00 96.81 196 GLN A N 1
ATOM 1560 C CA . GLN A 1 196 ? 15.996 -13.437 -18.967 1.00 96.81 196 GLN A CA 1
ATOM 1561 C C . GLN A 1 196 ? 16.119 -13.757 -17.467 1.00 96.81 196 GLN A C 1
ATOM 1563 O O . GLN A 1 196 ? 17.214 -14.084 -17.001 1.00 96.81 196 GLN A O 1
ATOM 1568 N N . TYR A 1 197 ? 15.017 -13.690 -16.711 1.00 94.62 197 TYR A N 1
ATOM 1569 C CA . TYR A 1 197 ? 14.954 -13.912 -15.264 1.00 94.62 197 TYR A CA 1
ATOM 1570 C C . TYR A 1 197 ? 15.812 -12.938 -14.441 1.00 94.62 197 TYR A C 1
ATOM 1572 O O . TYR A 1 197 ? 16.165 -13.230 -13.294 1.00 94.62 197 TYR A O 1
ATOM 1580 N N . ARG A 1 198 ? 16.165 -11.772 -14.993 1.00 95.81 198 ARG A N 1
ATOM 1581 C CA . ARG A 1 198 ? 16.912 -10.744 -14.262 1.00 95.81 198 ARG A CA 1
ATOM 1582 C C . ARG A 1 198 ? 15.944 -9.936 -13.398 1.00 95.81 198 ARG A C 1
ATOM 1584 O O . ARG A 1 198 ? 14.962 -9.408 -13.927 1.00 95.81 198 ARG A O 1
ATOM 1591 N N . PRO A 1 199 ? 16.207 -9.809 -12.085 1.00 96.44 199 PRO A N 1
ATOM 1592 C CA . PRO A 1 199 ? 15.332 -9.052 -11.214 1.00 96.44 199 PRO A CA 1
ATOM 1593 C C . PRO A 1 199 ? 15.620 -7.552 -11.304 1.00 96.44 199 PRO A C 1
ATOM 1595 O O . PRO A 1 199 ? 16.777 -7.126 -11.300 1.00 96.44 199 PRO A O 1
ATOM 1598 N N . VAL A 1 200 ? 14.563 -6.746 -11.284 1.00 97.00 200 VAL A N 1
ATOM 1599 C CA . VAL A 1 200 ? 14.634 -5.310 -10.987 1.00 97.00 200 VAL A CA 1
ATOM 1600 C C . VAL A 1 200 ? 13.679 -4.995 -9.843 1.00 97.00 200 VAL A C 1
ATOM 1602 O O . VAL A 1 200 ? 12.625 -5.613 -9.715 1.00 97.00 200 VAL A O 1
ATOM 1605 N N . ALA A 1 201 ? 14.058 -4.077 -8.959 1.00 96.94 201 ALA A N 1
ATOM 1606 C CA . ALA A 1 201 ? 13.267 -3.764 -7.777 1.00 96.94 201 ALA A CA 1
ATOM 1607 C C . ALA A 1 201 ? 13.392 -2.292 -7.401 1.00 96.94 201 ALA A C 1
ATOM 1609 O O . ALA A 1 201 ? 14.408 -1.650 -7.670 1.00 96.94 201 ALA A O 1
ATOM 1610 N N . GLY A 1 202 ? 12.359 -1.769 -6.753 1.00 95.25 202 GLY A N 1
ATOM 1611 C CA . GLY A 1 202 ? 12.328 -0.381 -6.320 1.00 95.25 202 GLY A CA 1
ATOM 1612 C C . GLY A 1 202 ? 10.993 0.002 -5.706 1.00 95.25 202 GLY A C 1
ATOM 1613 O O . GLY A 1 202 ? 10.104 -0.832 -5.520 1.00 95.25 202 GLY A O 1
ATOM 1614 N N . HIS A 1 203 ? 10.864 1.287 -5.398 1.00 96.81 203 HIS A N 1
ATOM 1615 C CA . HIS A 1 203 ? 9.577 1.872 -5.049 1.00 96.81 203 HIS A CA 1
ATOM 1616 C C . HIS A 1 203 ? 8.701 1.962 -6.301 1.00 96.81 203 HIS A C 1
ATOM 1618 O O . HIS A 1 203 ? 9.211 2.287 -7.372 1.00 96.81 203 HIS A O 1
ATOM 1624 N N . PHE A 1 204 ? 7.412 1.676 -6.157 1.00 92.75 204 PHE A N 1
ATOM 1625 C CA . PHE A 1 204 ? 6.440 1.614 -7.246 1.00 92.75 204 PHE A CA 1
ATOM 1626 C C . PHE A 1 204 ? 5.515 2.834 -7.236 1.00 92.75 204 PHE A C 1
ATOM 1628 O O . PHE A 1 204 ? 4.896 3.084 -6.176 1.00 92.75 204 PHE A O 1
#

Solvent-accessible surface area (backbone atoms only — not comparable to full-atom values): 12640 Å² total; per-residue (Å²): 100,55,79,86,71,45,48,61,59,56,20,64,73,60,74,40,31,41,98,86,70,41,73,42,83,64,49,70,59,52,53,55,50,53,60,51,51,76,75,47,98,75,84,89,78,85,76,71,83,94,67,80,49,64,71,58,53,50,52,50,52,51,52,52,48,51,50,54,54,56,68,71,47,78,94,73,86,69,85,91,80,78,82,91,76,80,80,85,69,85,80,80,87,66,58,87,76,44,74,37,48,48,74,45,84,50,94,96,49,71,51,77,46,74,37,93,92,52,56,65,71,61,54,50,35,51,50,36,56,78,67,64,58,85,55,52,75,47,73,51,68,52,75,48,65,57,46,63,33,35,46,78,40,78,94,78,71,44,76,46,74,47,78,44,79,53,68,29,39,32,74,36,32,47,32,38,41,41,68,56,95,89,36,65,38,72,54,37,37,35,35,31,29,41,95,84,68,50,76,50,71,33,37,86

Secondary structure (DSSP, 8-state):
-TTTTTHHHHHHHTTSB-TTSSBPTTHHHHHHHHHHHTTS--------TTSS-HHHHHHHHHHHHHHHHHHTS-S----------PPPPSPPPPPTTGGGEEEEEETTEEEEEEPTT--HHHHHHHHHHHTT--SEEEEEEEEEEEEEEEEEETTTTEEEEEEEEEEEEEEEEEEEEEEETTEEEEEEEEEEE-TT--EEEEE-

Foldseek 3Di:
DCVVVVVVVVCVVLVQADPVRHHPPPVVVVVVVVVVCVVDPDDDDDDDPPPPPVVNVVVVVVVVVVVVVVVVDPPPDDDDDDDDDDDDDDDDDDDPLCVQWDWDDDVPGIDIDGHPPDDVQVNVQVVCVVVVPAKDKDKDWAKDAFDKFWDQDPVVRDIDIDTDHGMWTFPIKIWMWHDDPNGIDTWIKTWIADPVRDIDIHTD

Nearest PDB structures (foldseek):
  3htn-assembly1_C  TM=9.637E-01  e=1.771E-08  Bacteroides thetaiotaomicron VPI-5482
  2dt4-assembly1_A  TM=9.738E-01  e=9.235E-08  Pyrococcus horikoshii
  3htn-assembly1_B  TM=9.678E-01  e=1.435E-07  Bacteroides thetaiotaomicron VPI-5482
  3hwu-assembly1_A  TM=9.525E-01  e=4.559E-07  Cupriavidus pinatubonensis JMP134
  2h6l-assembly1_C  TM=9.595E-01  e=9.325E-07  Archaeoglobus fulgidus

pLDDT: mean 83.2, std 18.31, range [28.89, 98.5]

Mean predicted aligned error: 16.14 Å

Sequence (204 aa):
NCFQQRWYVNWQRNGWKNAKKQPVENQDLWQRILALVGKAKVSFHKVKGHAGVELNELADGLANRGMDELNRYPSGFSKAVGEDEEGPGEPEPATAEDERLRYRAVEGGYLLRLQRGARVMETLNSFILRRQIAGGTVSAIGALEDVDLGYFRLSDRQYLRQNFPGIYELISFMGNISYVEGKPFVHAHATLGDEQYRPVAGHF

Radius of gyration: 23.45 Å; Cα contacts (8 Å, |Δi|>4): 223; chains: 1; bounding box: 51×35×63 Å